Protein AF-A0A6P7TSL0-F1 (afdb_monomer_lite)

Secondary structure (DSSP, 8-state):
--HHHHHHHHIIIIIIHHTHHHHT--SHHHHHHHHHHHHHHHHHHHHHTTTSHHHHHHHHHHHHTTS-S---SSGGGSPPPPP-GGG--HHHHHHHHHHHHHHHHHHHHHHHTT--TTSPEEEEEEEETTS-HHHHHGGGHHHHHHHHTEEEEEEE--TTTTTEEEEEEE-HHHHTTT-TTTHHHHHHHHHH--HHHHHHHHHHSEEEETTTEEEEGGGEEEEEEE-SSS-TTEEEEEETTEEEEEE---HHHHHHHHHS--

InterPro domains:
  IPR009080 Aminoacyl-tRNA synthetase, class Ia, anticodon-binding [SSF47323] (9-184)
  IPR013155 Methionyl/Valyl/Leucyl/Isoleucyl-tRNA synthetase, anticodon-binding [PF08264] (10-123)
  IPR023586 Isoleucine-tRNA ligase, type 2 [PTHR42780] (2-248)

Foldseek 3Di:
DDPLVVVVCCVPVPLCVLCVPLCPDDDDSVVVSVVVNLVSLLLSLLVCCVPPVVVSFVVCVVVVVVDDDDDDPGSVPDDRDDDDVVVDDPLVVVLVVLLVQLLVFLVVQCVVVVNDQVDEFAEKEKAFQVLCNCVSNVVVVVVSCNRSRYPYYHYDNDCVVQQKDKAKAFQCVVCVVPPVPCRVVVNVVRRPDDPVNVVVCVVVQWDQDPPRDIDGPVRMDIDMDHHPDPQPQWDWDDDDRIIMITRHPPVVVVVVVVVPPD

Structure (mmCIF, N/CA/C/O backbone):
data_AF-A0A6P7TSL0-F1
#
_entry.id   AF-A0A6P7TSL0-F1
#
loop_
_atom_site.group_PDB
_atom_site.id
_atom_site.type_symbol
_atom_site.label_atom_id
_atom_site.label_alt_id
_atom_site.label_comp_id
_atom_site.label_asym_id
_atom_site.label_entity_id
_atom_site.label_seq_id
_atom_site.pdbx_PDB_ins_code
_atom_site.Cartn_x
_atom_site.Cartn_y
_atom_site.Cartn_z
_atom_site.occupancy
_atom_site.B_iso_or_equiv
_atom_site.auth_seq_id
_atom_site.auth_comp_id
_atom_site.auth_asym_id
_atom_site.auth_atom_id
_atom_site.pdbx_PDB_model_num
ATOM 1 N N . MET A 1 1 ? -4.200 -13.499 -0.052 1.00 59.34 1 MET A N 1
ATOM 2 C CA . MET A 1 1 ? -4.426 -13.205 1.381 1.00 59.34 1 MET A CA 1
ATOM 3 C C . MET A 1 1 ? -5.922 -13.009 1.619 1.00 59.34 1 MET A C 1
ATOM 5 O O . MET A 1 1 ? -6.544 -12.343 0.797 1.00 59.34 1 MET A O 1
ATOM 9 N N . PRO A 1 2 ? -6.518 -13.591 2.673 1.00 85.81 2 PRO A N 1
ATOM 10 C CA . PRO A 1 2 ? -7.918 -13.354 3.041 1.00 85.81 2 PRO A CA 1
ATOM 11 C C . PRO A 1 2 ? -8.226 -11.861 3.247 1.00 85.81 2 PRO A C 1
ATOM 13 O O . PRO A 1 2 ? -7.409 -11.141 3.821 1.00 85.81 2 PRO A O 1
ATOM 16 N N . LYS A 1 3 ? -9.411 -11.397 2.818 1.00 85.94 3 LYS A N 1
ATOM 17 C CA . LYS A 1 3 ? -9.804 -9.970 2.868 1.00 85.94 3 LYS A CA 1
ATOM 18 C C . LYS A 1 3 ? -9.732 -9.374 4.279 1.00 85.94 3 LYS A C 1
ATOM 20 O O . LYS A 1 3 ? -9.255 -8.258 4.443 1.00 85.94 3 LYS A O 1
ATOM 25 N N . PHE A 1 4 ? -10.145 -10.138 5.290 1.00 85.88 4 PHE A N 1
ATOM 26 C CA . PHE A 1 4 ? -10.081 -9.710 6.689 1.00 85.88 4 PHE A CA 1
ATOM 27 C C . PHE A 1 4 ? -8.643 -9.474 7.162 1.00 85.88 4 PHE A C 1
ATOM 29 O O . PHE A 1 4 ? -8.350 -8.440 7.751 1.00 85.88 4 PHE A O 1
ATOM 36 N N . LEU A 1 5 ? -7.722 -10.393 6.853 1.00 87.31 5 LEU A N 1
ATOM 37 C CA . LEU A 1 5 ? -6.317 -10.215 7.217 1.00 87.31 5 LEU A CA 1
ATOM 38 C C . LEU A 1 5 ? -5.723 -8.994 6.510 1.00 87.31 5 LEU A C 1
ATOM 40 O O . LEU A 1 5 ? -5.017 -8.224 7.149 1.00 87.31 5 LEU A O 1
ATOM 44 N N . LYS A 1 6 ? -6.066 -8.765 5.231 1.00 89.06 6 LYS A N 1
ATOM 45 C CA . LYS A 1 6 ? -5.662 -7.546 4.511 1.00 89.06 6 LYS A CA 1
ATOM 46 C C . LYS A 1 6 ? -6.156 -6.282 5.232 1.00 89.06 6 LYS A C 1
ATOM 48 O O . LYS A 1 6 ? -5.372 -5.357 5.411 1.00 89.06 6 LYS A O 1
ATOM 53 N N . HIS A 1 7 ? -7.414 -6.257 5.684 1.00 91.25 7 HIS A N 1
ATOM 54 C CA . HIS A 1 7 ? -7.977 -5.143 6.465 1.00 91.25 7 HIS A CA 1
ATOM 55 C C . HIS A 1 7 ? -7.197 -4.892 7.759 1.00 91.25 7 HIS A C 1
ATOM 57 O O . HIS A 1 7 ? -6.772 -3.767 8.003 1.00 91.25 7 HIS A O 1
ATOM 63 N N . VAL A 1 8 ? -6.943 -5.941 8.549 1.00 91.38 8 VAL A N 1
ATOM 64 C CA . VAL A 1 8 ? -6.168 -5.825 9.795 1.00 91.38 8 VAL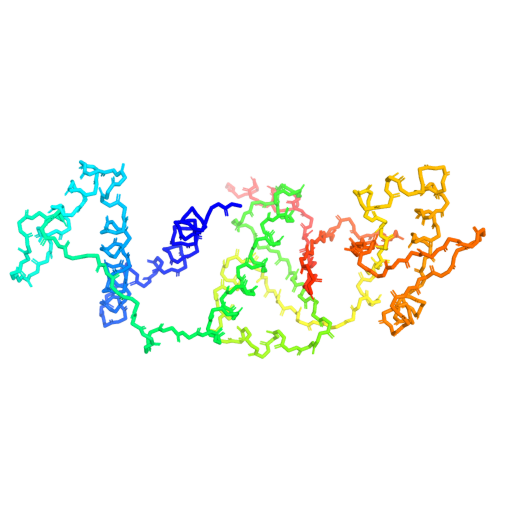 A CA 1
ATOM 65 C C . VAL A 1 8 ? -4.762 -5.293 9.513 1.00 91.38 8 VAL A C 1
ATOM 67 O O . VAL A 1 8 ? -4.327 -4.359 10.177 1.00 91.38 8 VAL A O 1
ATOM 70 N N . THR A 1 9 ? -4.080 -5.817 8.490 1.00 90.44 9 THR A N 1
ATOM 71 C CA . THR A 1 9 ? -2.743 -5.355 8.091 1.00 90.44 9 THR A CA 1
ATOM 72 C C . THR A 1 9 ? -2.734 -3.884 7.679 1.00 90.44 9 THR A C 1
ATOM 74 O O . THR A 1 9 ? -1.840 -3.150 8.094 1.00 90.44 9 THR A O 1
ATOM 77 N N . ILE A 1 10 ? -3.720 -3.423 6.903 1.00 91.94 10 ILE A N 1
ATOM 78 C CA . ILE A 1 10 ? -3.827 -2.007 6.514 1.00 91.94 10 ILE A CA 1
ATOM 79 C C . ILE A 1 10 ? -4.087 -1.136 7.748 1.00 91.94 10 ILE A C 1
ATOM 81 O O . ILE A 1 10 ? -3.420 -0.117 7.937 1.00 91.94 10 ILE A O 1
ATOM 85 N N . LEU A 1 11 ? -5.006 -1.548 8.623 1.00 93.44 11 LEU A N 1
ATOM 86 C CA . LEU A 1 11 ? -5.334 -0.801 9.835 1.00 93.44 11 LEU A CA 1
ATOM 87 C C . LEU A 1 11 ? -4.102 -0.621 10.735 1.00 93.44 11 LEU A C 1
ATOM 89 O O . LEU A 1 11 ? -3.820 0.492 11.179 1.00 93.44 11 LEU A O 1
ATOM 93 N N . THR A 1 12 ? -3.341 -1.688 10.979 1.00 91.00 12 THR A N 1
ATOM 94 C CA . THR A 1 12 ? -2.194 -1.641 11.894 1.00 91.00 12 THR A CA 1
ATOM 95 C C . THR A 1 12 ? -0.964 -1.000 11.265 1.00 91.00 12 THR A C 1
ATOM 97 O O . THR A 1 12 ? -0.341 -0.133 11.877 1.00 91.00 12 THR A O 1
ATOM 100 N N . ASN A 1 13 ? -0.604 -1.409 10.046 1.00 89.56 13 ASN A N 1
ATOM 101 C CA . ASN A 1 13 ? 0.693 -1.070 9.458 1.00 89.56 13 ASN A CA 1
ATOM 102 C C . ASN A 1 13 ? 0.665 0.243 8.675 1.00 89.56 13 ASN A C 1
ATOM 104 O O . ASN A 1 13 ? 1.722 0.839 8.464 1.00 89.56 13 ASN A O 1
ATOM 108 N N . VAL A 1 14 ? -0.521 0.679 8.242 1.00 90.50 14 VAL A N 1
ATOM 109 C CA . VAL A 1 14 ? -0.709 1.911 7.472 1.00 90.50 14 VAL A CA 1
ATOM 110 C C . VAL A 1 14 ? -1.459 2.927 8.323 1.00 90.50 14 VAL A C 1
ATOM 112 O O . VAL A 1 14 ? -0.865 3.918 8.737 1.00 90.50 14 VAL A O 1
ATOM 115 N N . TYR A 1 15 ? -2.726 2.676 8.663 1.00 92.38 15 TYR A N 1
ATOM 116 C CA . TYR A 1 15 ? -3.576 3.704 9.274 1.00 92.38 15 TYR A CA 1
ATOM 117 C C . TYR A 1 15 ? -3.070 4.175 10.645 1.00 92.38 15 TYR A C 1
ATOM 119 O O . TYR A 1 15 ? -2.847 5.371 10.832 1.00 92.38 15 TYR A O 1
ATOM 127 N N . ILE A 1 16 ? -2.847 3.259 11.597 1.00 93.00 16 ILE A N 1
ATOM 128 C CA . ILE A 1 16 ? -2.365 3.614 12.946 1.00 93.00 16 ILE A CA 1
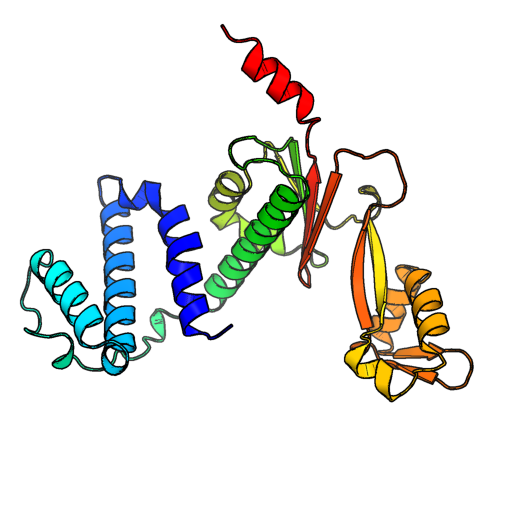ATOM 129 C C . ILE A 1 16 ? -0.972 4.246 12.878 1.00 93.00 16 ILE A C 1
ATOM 131 O O . ILE A 1 16 ? -0.698 5.221 13.581 1.00 93.00 16 ILE A O 1
ATOM 135 N N . ARG A 1 17 ? -0.097 3.712 12.018 1.00 89.69 17 ARG A N 1
ATOM 136 C CA . ARG A 1 17 ? 1.268 4.212 11.838 1.00 89.69 17 ARG A CA 1
ATOM 137 C C . ARG A 1 17 ? 1.271 5.657 11.331 1.00 89.69 17 ARG A C 1
ATOM 139 O O . ARG A 1 17 ? 1.849 6.516 11.995 1.00 89.69 17 ARG A O 1
ATOM 146 N N . LEU A 1 18 ? 0.569 5.930 10.230 1.00 90.00 18 LEU A N 1
ATOM 147 C CA . LEU A 1 18 ? 0.453 7.266 9.632 1.00 90.00 18 LEU A CA 1
ATOM 148 C C . LEU A 1 18 ? -0.311 8.248 10.530 1.00 90.00 18 LEU A C 1
ATOM 150 O O . LEU A 1 18 ? -0.034 9.445 10.539 1.00 90.00 18 LEU A O 1
ATOM 154 N N . SER A 1 19 ? -1.254 7.750 11.329 1.00 91.06 19 SER A N 1
ATOM 155 C CA . SER A 1 19 ? -2.077 8.586 12.206 1.00 91.06 19 SER A CA 1
ATOM 156 C C . SER A 1 19 ? -1.464 8.809 13.589 1.00 91.06 19 SER A C 1
ATOM 158 O O . SER A 1 19 ? -2.064 9.510 14.399 1.00 91.06 19 SER A O 1
ATOM 160 N N . ARG A 1 20 ? -0.274 8.270 13.901 1.00 90.25 20 ARG A N 1
ATOM 161 C CA . ARG A 1 20 ? 0.308 8.322 15.258 1.00 90.25 20 ARG A CA 1
ATOM 162 C C . ARG A 1 20 ? 0.433 9.745 15.808 1.00 90.25 20 ARG A C 1
ATOM 164 O O . ARG A 1 20 ? 0.191 9.950 16.996 1.00 90.25 20 ARG A O 1
ATOM 171 N N . GLY A 1 21 ? 0.797 10.709 14.960 1.00 87.62 21 GLY A N 1
ATOM 172 C CA . GLY A 1 21 ? 0.860 12.125 15.334 1.00 87.62 21 GLY A CA 1
ATOM 173 C C . GLY A 1 21 ? -0.515 12.695 15.692 1.00 87.62 21 GLY A C 1
ATOM 174 O O . GLY A 1 21 ? -0.658 13.338 16.727 1.00 87.62 21 GLY A O 1
ATOM 175 N N . ARG A 1 22 ? -1.539 12.369 14.893 1.00 90.94 22 ARG A N 1
ATOM 176 C CA . ARG A 1 22 ? -2.930 12.799 15.106 1.00 90.94 22 ARG A CA 1
ATOM 177 C C . ARG A 1 22 ? -3.517 12.175 16.370 1.00 90.94 22 ARG A C 1
ATOM 179 O O . ARG A 1 22 ? -4.065 12.886 17.198 1.00 90.94 22 ARG A O 1
ATOM 186 N N . LEU A 1 23 ? -3.298 10.874 16.577 1.00 91.75 23 LEU A N 1
ATOM 187 C CA . LEU A 1 23 ? -3.783 10.121 17.741 1.00 91.75 23 LEU A CA 1
ATOM 188 C C . LEU A 1 23 ? -3.167 10.588 19.071 1.00 91.75 23 LEU A C 1
ATOM 190 O O . LEU A 1 23 ? -3.801 10.471 20.114 1.00 91.75 23 LEU A O 1
ATOM 194 N N . LYS A 1 24 ? -1.926 11.092 19.051 1.00 90.44 24 LYS A N 1
ATOM 195 C CA . LYS A 1 24 ? -1.244 11.654 20.233 1.00 90.44 24 LYS A CA 1
ATOM 196 C C . LYS A 1 24 ? -1.448 13.163 20.3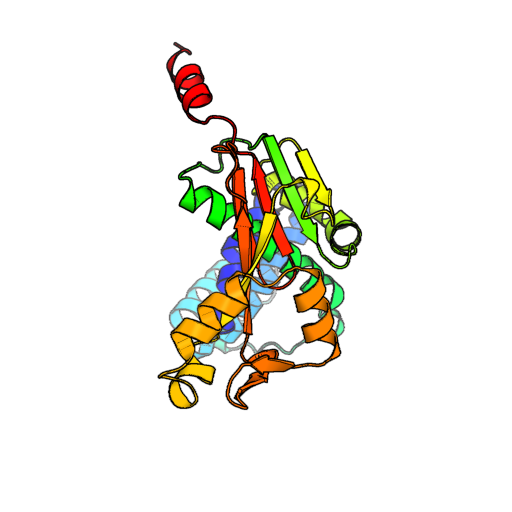95 1.00 90.44 24 LYS A C 1
ATOM 198 O O . LYS A 1 24 ? -0.987 13.735 21.383 1.00 90.44 24 LYS A O 1
ATOM 203 N N . GLY A 1 25 ? -2.069 13.810 19.412 1.00 86.38 25 GLY A N 1
ATOM 204 C CA . GLY A 1 25 ? -2.274 15.249 19.393 1.00 86.38 25 GLY A CA 1
ATOM 205 C C . GLY A 1 25 ? -3.320 15.708 20.407 1.00 86.38 25 GLY A C 1
ATOM 206 O O . GLY A 1 25 ? -4.002 14.909 21.051 1.00 86.38 25 GLY A O 1
ATOM 207 N N . LYS A 1 26 ? -3.477 17.027 20.510 1.00 85.38 26 LYS A N 1
ATOM 208 C CA . LYS A 1 26 ? -4.547 17.678 21.273 1.00 85.38 26 LYS A CA 1
ATOM 209 C C . LYS A 1 26 ? -5.427 18.484 20.321 1.00 85.38 26 LYS A C 1
ATOM 211 O O . LYS A 1 26 ? -4.932 19.008 19.328 1.00 85.38 26 LYS A O 1
ATOM 216 N N . GLY A 1 27 ? -6.709 18.605 20.649 1.00 92.06 27 GLY A N 1
ATOM 217 C CA . GLY A 1 27 ? -7.674 19.383 19.873 1.00 92.06 27 GLY A CA 1
ATOM 218 C C . GLY A 1 27 ? -8.531 18.539 18.932 1.00 92.06 27 GLY A C 1
ATOM 219 O O . GLY A 1 27 ? -8.609 17.316 19.053 1.00 92.06 27 GLY A O 1
ATOM 220 N N . GLU A 1 28 ? -9.198 19.225 18.010 1.00 92.75 28 GLU A N 1
ATOM 221 C CA . GLU A 1 28 ? -10.282 18.652 17.211 1.00 92.75 28 GLU A CA 1
ATOM 222 C C . GLU A 1 28 ? -9.811 17.556 16.247 1.00 92.75 28 GLU A C 1
ATOM 224 O O . GLU A 1 28 ? -10.454 16.516 16.142 1.00 92.75 28 GLU A O 1
ATOM 229 N N . ASP A 1 29 ? -8.648 17.722 15.613 1.00 91.75 29 ASP A N 1
ATOM 230 C CA . ASP A 1 29 ? -8.116 16.715 14.686 1.00 91.75 29 ASP A CA 1
ATOM 231 C C . ASP A 1 29 ? -7.811 15.374 15.379 1.00 91.75 29 ASP A C 1
ATOM 233 O O . ASP A 1 29 ? -8.132 14.303 14.860 1.00 91.75 29 ASP A O 1
ATOM 237 N N . SER A 1 30 ? -7.263 15.433 16.597 1.00 93.94 30 SER A N 1
ATOM 238 C CA . SER A 1 30 ? -7.025 14.251 17.434 1.00 93.94 30 SER A CA 1
ATOM 239 C C . SER A 1 30 ? -8.339 13.568 17.810 1.00 93.94 30 SER A C 1
ATOM 241 O O . SER A 1 30 ? -8.469 12.348 17.693 1.00 93.94 30 SER A O 1
ATOM 243 N N . ARG A 1 31 ? -9.363 14.358 18.162 1.00 91.94 31 ARG A N 1
ATOM 244 C CA . ARG A 1 31 ? -10.709 13.852 18.461 1.00 91.94 31 ARG A CA 1
ATOM 245 C C . ARG A 1 31 ? -11.320 13.132 17.259 1.00 91.94 31 ARG A C 1
ATOM 247 O O . ARG A 1 31 ? -11.855 12.035 17.422 1.00 91.94 31 ARG A O 1
ATOM 254 N N . VAL A 1 32 ? -11.206 13.704 16.060 1.00 93.88 32 VAL A N 1
ATOM 255 C CA . VAL A 1 32 ? -11.683 13.084 14.814 1.00 93.88 32 VAL A CA 1
ATOM 256 C C . VAL A 1 32 ? -10.934 11.779 14.538 1.00 93.88 32 VAL A C 1
ATOM 258 O O . VAL A 1 32 ? -11.573 10.749 14.332 1.00 93.88 32 VAL A O 1
ATOM 261 N N . ALA A 1 33 ? -9.600 11.781 14.599 1.00 93.81 33 ALA A N 1
ATOM 262 C CA . ALA A 1 33 ? -8.791 10.585 14.358 1.00 93.81 33 ALA A CA 1
ATOM 263 C C . ALA A 1 33 ? -9.111 9.447 15.345 1.00 93.81 33 ALA A C 1
ATOM 265 O O . ALA A 1 33 ? -9.278 8.297 14.933 1.00 93.81 33 ALA A O 1
ATOM 266 N N . LEU A 1 34 ? -9.257 9.762 16.636 1.00 92.50 34 LEU A N 1
ATOM 267 C CA . LEU A 1 34 ? -9.639 8.793 17.667 1.00 92.50 34 LEU A CA 1
ATOM 268 C C . LEU A 1 34 ? -11.060 8.260 17.457 1.00 92.50 34 LEU A C 1
ATOM 270 O O . LEU A 1 34 ? -11.282 7.059 17.592 1.00 92.50 34 LEU A O 1
ATOM 274 N N . THR A 1 35 ? -12.007 9.122 17.074 1.00 92.31 35 THR A N 1
ATOM 275 C CA . THR A 1 35 ? -13.396 8.720 16.795 1.00 92.31 35 THR A CA 1
ATOM 276 C C . THR A 1 35 ? -13.465 7.759 15.608 1.00 92.31 35 THR A C 1
ATOM 278 O O . THR A 1 35 ? -14.139 6.728 15.679 1.00 92.31 35 THR A O 1
ATOM 281 N N . VAL A 1 36 ? -12.735 8.053 14.527 1.00 94.12 36 VAL A N 1
ATOM 282 C CA . VAL A 1 36 ? -12.655 7.171 13.353 1.00 94.12 36 VAL A CA 1
ATOM 283 C C . VAL A 1 36 ? -12.010 5.838 13.730 1.00 94.12 36 VAL A C 1
ATOM 285 O O . VAL A 1 36 ? -12.578 4.788 13.429 1.00 94.12 36 VAL A O 1
ATOM 288 N N . LEU A 1 37 ? -10.877 5.856 14.443 1.00 94.31 37 LEU A N 1
ATOM 289 C CA . LEU A 1 37 ? -10.200 4.633 14.882 1.00 94.31 37 LEU A CA 1
ATOM 290 C C . LEU A 1 37 ? -11.113 3.764 15.757 1.00 94.31 37 LEU A C 1
ATOM 292 O O . LEU A 1 37 ? -11.238 2.567 15.504 1.00 94.31 37 LEU A O 1
ATOM 296 N N . LEU A 1 38 ? -11.787 4.363 16.742 1.00 92.44 38 LEU A N 1
ATOM 297 C CA . LEU A 1 38 ? -12.729 3.663 17.614 1.00 92.44 38 LEU A CA 1
ATOM 298 C C . LEU A 1 38 ? -13.873 3.038 16.808 1.00 92.44 38 LEU A C 1
ATOM 300 O O . LEU A 1 38 ? -14.194 1.868 17.007 1.00 92.44 38 LEU A O 1
ATOM 304 N N . THR A 1 39 ? -14.438 3.778 15.851 1.00 92.25 39 THR A N 1
ATOM 305 C CA . THR A 1 39 ? -15.520 3.293 14.979 1.00 92.25 39 THR A CA 1
ATOM 306 C C . THR A 1 39 ? -15.077 2.085 14.149 1.00 92.25 39 THR A C 1
ATOM 308 O O . THR A 1 39 ? -15.796 1.084 14.070 1.00 92.25 39 THR A O 1
ATOM 311 N N . VAL A 1 40 ? -13.877 2.138 13.561 1.00 94.56 40 VAL A N 1
ATOM 312 C CA . VAL A 1 40 ? -13.320 1.037 12.758 1.00 94.56 40 VAL A CA 1
ATOM 313 C C . VAL A 1 40 ? -13.022 -0.182 13.629 1.00 94.56 40 VAL A C 1
ATOM 315 O O . VAL A 1 40 ? -13.386 -1.299 13.251 1.00 94.56 40 VAL A O 1
ATOM 318 N N . VAL A 1 41 ? -12.408 0.007 14.801 1.00 93.88 41 VAL A N 1
ATOM 319 C CA . VAL A 1 41 ? -12.115 -1.085 15.743 1.00 93.88 41 VAL A CA 1
ATOM 320 C C . VAL A 1 41 ? -13.411 -1.740 16.211 1.00 93.88 41 VAL A C 1
ATOM 322 O O . VAL A 1 41 ? -13.537 -2.955 16.086 1.00 93.88 41 VAL A O 1
ATOM 325 N N . MET A 1 42 ? -14.400 -0.950 16.641 1.00 92.44 42 MET A N 1
ATOM 326 C CA . MET A 1 42 ? -15.712 -1.427 17.091 1.00 92.44 42 MET A CA 1
ATOM 327 C C . MET A 1 42 ? -16.436 -2.230 16.000 1.00 92.44 42 MET A C 1
ATOM 329 O O . MET A 1 42 ? -16.974 -3.309 16.246 1.00 92.44 42 MET A O 1
ATOM 333 N N . THR A 1 43 ? -16.407 -1.739 14.761 1.00 93.62 43 THR A N 1
ATOM 334 C CA . THR A 1 43 ? -16.986 -2.443 13.607 1.00 93.62 43 THR A CA 1
ATOM 335 C C . THR A 1 43 ? -16.252 -3.758 13.333 1.00 93.62 43 THR A C 1
ATOM 337 O O . THR A 1 43 ? -16.885 -4.785 13.085 1.00 93.62 43 THR A O 1
ATOM 340 N N . THR A 1 44 ? -14.920 -3.751 13.431 1.00 94.12 44 THR A N 1
ATOM 341 C CA . THR A 1 44 ? -14.076 -4.929 13.192 1.00 94.12 44 THR A CA 1
ATOM 342 C C . THR A 1 44 ? -14.328 -6.018 14.235 1.00 94.12 44 THR A C 1
ATOM 344 O O . THR A 1 44 ? -14.527 -7.172 13.862 1.00 94.12 44 THR A O 1
ATOM 347 N N . ILE A 1 45 ? -14.386 -5.673 15.528 1.00 94.44 45 ILE A N 1
ATOM 348 C CA . ILE A 1 45 ? -14.648 -6.660 16.587 1.00 94.44 45 ILE A CA 1
ATOM 349 C C . ILE A 1 45 ? -16.069 -7.228 16.509 1.00 94.44 45 ILE A C 1
ATOM 351 O O . ILE A 1 45 ? -16.243 -8.417 16.747 1.00 94.44 45 ILE A O 1
ATOM 355 N N . ARG A 1 46 ? -17.071 -6.440 16.088 1.00 93.88 46 ARG A N 1
ATOM 356 C CA . ARG A 1 46 ? -18.447 -6.936 15.879 1.00 93.88 46 ARG A CA 1
ATOM 357 C C . ARG A 1 46 ? -18.523 -7.951 14.744 1.00 93.88 46 ARG A C 1
ATOM 359 O O . ARG A 1 46 ? -19.202 -8.963 14.871 1.00 93.88 46 ARG A O 1
ATOM 366 N N . LEU A 1 47 ? -17.796 -7.712 13.651 1.00 93.44 47 LEU A N 1
ATOM 367 C CA . LEU A 1 47 ? -17.673 -8.680 12.555 1.00 93.44 47 LEU A CA 1
ATOM 368 C C . LEU A 1 47 ? -16.907 -9.941 12.974 1.00 93.44 47 LEU A C 1
ATOM 370 O O . LEU A 1 47 ? -17.165 -11.020 12.444 1.00 93.44 47 LEU A O 1
ATOM 374 N N . PHE A 1 48 ? -15.966 -9.808 13.911 1.00 92.75 48 PHE A N 1
ATOM 375 C CA . PHE A 1 48 ? -15.127 -10.908 14.375 1.00 92.75 48 PHE A CA 1
ATOM 376 C C . PHE A 1 48 ? -15.747 -11.716 15.529 1.00 92.75 48 PHE A C 1
ATOM 378 O O . PHE A 1 48 ? -15.302 -12.832 15.800 1.00 92.75 48 PHE A O 1
ATOM 385 N N . ALA A 1 49 ? -16.800 -11.198 16.170 1.00 94.44 49 ALA A N 1
ATOM 386 C CA . ALA A 1 49 ? -17.443 -11.809 17.332 1.00 94.44 49 ALA A CA 1
ATOM 387 C C . ALA A 1 49 ? -17.889 -13.272 17.135 1.00 94.44 49 ALA A C 1
ATOM 389 O O . ALA A 1 49 ? -17.648 -14.072 18.040 1.00 94.44 49 ALA A O 1
ATOM 390 N N . PRO A 1 50 ? -18.435 -13.683 15.970 1.00 92.69 50 PRO A N 1
ATOM 391 C CA . PRO A 1 50 ? -18.789 -15.085 15.732 1.00 92.69 50 PRO A CA 1
ATOM 392 C C . PRO A 1 50 ? -17.584 -16.039 15.693 1.00 92.69 50 PRO A C 1
ATOM 394 O O . PRO A 1 50 ? -17.751 -17.241 15.876 1.00 92.69 50 PRO A O 1
ATOM 397 N N . PHE A 1 51 ? -16.379 -15.523 15.429 1.00 92.62 51 PHE A N 1
ATOM 398 C CA . PHE A 1 51 ? -15.161 -16.322 15.268 1.00 92.62 51 PHE A CA 1
ATOM 399 C C . PHE A 1 51 ? -14.313 -16.378 16.541 1.00 92.62 51 PHE A C 1
ATOM 401 O O . PHE A 1 51 ? -13.688 -17.399 16.813 1.00 92.62 51 PHE A O 1
ATOM 408 N N . ALA A 1 52 ? -14.274 -15.291 17.318 1.00 94.44 52 ALA A N 1
ATOM 409 C CA . ALA A 1 52 ? -13.464 -15.193 18.532 1.00 94.44 52 ALA A CA 1
ATOM 410 C C . ALA A 1 52 ? -14.239 -14.522 19.684 1.00 94.44 52 ALA A C 1
ATOM 412 O O . ALA A 1 52 ? -13.837 -13.456 20.158 1.00 94.44 52 ALA A O 1
ATOM 413 N N . PRO A 1 53 ? -15.334 -15.140 20.165 1.00 95.19 53 PRO A N 1
ATOM 414 C CA . PRO A 1 53 ? -16.338 -14.480 20.997 1.00 95.19 53 PRO A CA 1
ATOM 415 C C . PRO A 1 53 ? -15.788 -13.923 22.309 1.00 95.19 53 PRO A C 1
ATOM 417 O O . PRO A 1 53 ? -16.128 -12.804 22.682 1.00 95.19 53 PRO A O 1
ATOM 420 N N . PHE A 1 54 ? -14.911 -14.665 22.989 1.00 96.56 54 PHE A N 1
ATOM 421 C CA . PHE A 1 54 ? -14.303 -14.223 24.247 1.00 96.56 54 PHE A CA 1
ATOM 422 C C . PHE A 1 54 ? -13.298 -13.084 24.044 1.00 96.56 54 PHE A C 1
ATOM 424 O O . PHE A 1 54 ? -13.231 -12.162 24.851 1.00 96.56 54 PHE A O 1
ATOM 431 N N . PHE A 1 55 ? -12.532 -13.124 22.951 1.00 95.62 55 PHE A N 1
ATOM 432 C CA . PHE A 1 55 ? -11.531 -12.103 22.650 1.00 95.62 55 PHE A CA 1
ATOM 433 C C . PHE A 1 55 ? -12.187 -10.777 22.260 1.00 95.62 55 PHE A C 1
ATOM 435 O O . PHE A 1 55 ? -11.807 -9.719 22.757 1.00 95.62 55 PHE A O 1
ATOM 442 N N . THR A 1 56 ? -13.204 -10.829 21.400 1.00 95.94 56 THR A N 1
ATOM 443 C CA . THR A 1 56 ? -13.951 -9.634 20.998 1.00 95.94 56 THR A CA 1
ATOM 444 C C . THR A 1 56 ? -14.773 -9.060 22.140 1.00 95.94 56 THR A C 1
ATOM 446 O O . THR A 1 56 ? -14.873 -7.842 22.234 1.00 95.94 56 THR A O 1
ATOM 449 N N . GLU A 1 57 ? -15.321 -9.908 23.016 1.00 96.19 57 GLU A N 1
ATOM 450 C CA . GLU A 1 57 ? -16.022 -9.473 24.226 1.00 96.19 57 GLU A CA 1
ATOM 451 C C . GLU A 1 57 ? -15.070 -8.740 25.176 1.00 96.19 57 GLU A C 1
ATOM 453 O O . GLU A 1 57 ? -15.373 -7.632 25.603 1.00 96.19 57 GLU A O 1
ATOM 458 N N . PHE A 1 58 ? -13.883 -9.297 25.435 1.00 96.25 58 PHE A N 1
ATOM 459 C CA . PHE A 1 58 ? -12.869 -8.636 26.258 1.00 96.25 58 PHE A CA 1
ATOM 460 C C . PHE A 1 58 ? -12.519 -7.238 25.726 1.00 96.25 58 PHE A C 1
ATOM 462 O O . PHE A 1 58 ? -12.576 -6.261 26.470 1.00 96.25 58 PHE A O 1
ATOM 469 N N . ILE A 1 59 ? -12.220 -7.120 24.426 1.00 94.62 59 ILE A N 1
ATOM 470 C CA . ILE A 1 59 ? -11.911 -5.820 23.809 1.00 94.62 59 ILE A CA 1
ATOM 471 C C . ILE A 1 59 ? -13.107 -4.871 23.907 1.00 94.62 59 ILE A C 1
ATOM 473 O O . ILE A 1 59 ? -12.934 -3.697 24.229 1.00 94.62 59 ILE A O 1
ATOM 477 N N . PHE A 1 60 ? -14.314 -5.363 23.622 1.00 94.75 60 PHE A N 1
ATOM 478 C CA . PHE A 1 60 ? -15.532 -4.564 23.680 1.00 94.75 60 PHE A CA 1
ATOM 479 C C . PHE A 1 60 ? -15.748 -3.973 25.072 1.00 94.75 60 PHE A C 1
ATOM 481 O O . PHE A 1 60 ? -15.965 -2.770 25.174 1.00 94.75 60 PHE A O 1
ATOM 488 N N . GLN A 1 61 ? -15.611 -4.775 26.132 1.00 93.25 61 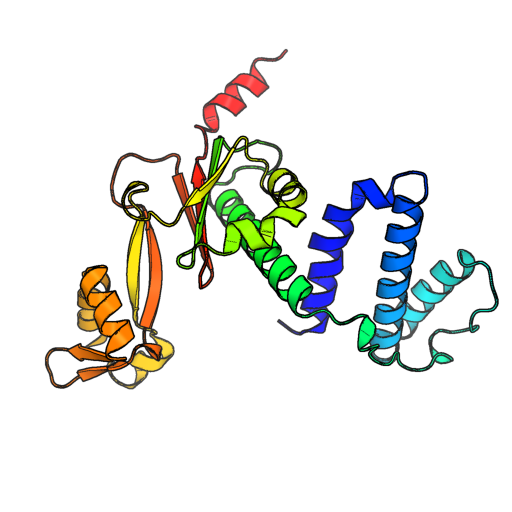GLN A N 1
ATOM 489 C CA . GLN A 1 61 ? -15.756 -4.304 27.510 1.00 93.25 61 GLN A CA 1
ATOM 490 C C . GLN A 1 61 ? -14.715 -3.248 27.885 1.00 93.25 61 GLN A C 1
ATOM 492 O O . GLN A 1 61 ? -15.060 -2.243 28.506 1.00 93.25 61 GLN A O 1
ATOM 497 N N . GLU A 1 62 ? -13.453 -3.429 27.490 1.00 93.50 62 GLU A N 1
ATOM 498 C CA . GLU A 1 62 ? -12.408 -2.431 27.753 1.00 93.50 62 GLU A CA 1
ATOM 499 C C . GLU A 1 62 ? -12.679 -1.104 27.038 1.00 93.50 62 GLU A C 1
ATOM 501 O O . GLU A 1 62 ? -12.508 -0.036 27.627 1.00 93.50 62 GLU A O 1
ATOM 506 N N . LEU A 1 63 ? -13.158 -1.155 25.793 1.00 90.94 63 LEU A N 1
ATOM 507 C CA . LEU A 1 63 ? -13.556 0.047 25.062 1.00 90.94 63 LEU A CA 1
ATOM 508 C C . LEU A 1 63 ? -14.809 0.686 25.666 1.00 90.94 63 LEU A C 1
ATOM 510 O O . LEU A 1 63 ? -14.887 1.909 25.746 1.00 90.94 63 LEU A O 1
ATOM 514 N N . ASN A 1 64 ? -15.765 -0.125 26.121 1.00 87.75 64 ASN A N 1
ATOM 515 C CA . ASN A 1 64 ? -17.025 0.344 26.681 1.00 87.75 64 ASN A CA 1
ATOM 516 C C . ASN A 1 64 ? -16.816 1.206 27.935 1.00 87.75 64 ASN A C 1
ATOM 518 O O . ASN A 1 64 ? -17.420 2.264 28.067 1.00 87.75 64 ASN A O 1
ATOM 522 N N . LYS A 1 65 ? -15.863 0.830 28.797 1.00 87.12 65 LYS A N 1
ATOM 523 C CA . LYS A 1 65 ? -15.462 1.621 29.978 1.00 87.12 65 LYS A CA 1
ATOM 524 C C . LYS A 1 65 ? -14.987 3.038 29.640 1.00 87.12 65 LYS A C 1
ATOM 526 O O . LYS A 1 65 ? -15.033 3.915 30.497 1.00 87.12 65 LYS A O 1
ATOM 531 N N . MET A 1 66 ? -14.476 3.249 28.427 1.00 83.94 66 MET A N 1
ATOM 532 C CA . MET A 1 66 ? -13.951 4.538 27.968 1.00 83.94 66 MET A CA 1
ATOM 533 C C . MET A 1 66 ? -14.999 5.377 27.228 1.00 83.94 66 MET A C 1
ATOM 535 O O . MET A 1 66 ? -14.757 6.556 26.963 1.00 83.94 66 MET A O 1
ATOM 539 N N . MET A 1 67 ? -16.140 4.790 26.862 1.00 80.75 67 MET A N 1
ATOM 540 C CA . MET A 1 67 ? -17.209 5.488 26.157 1.00 80.75 67 MET A CA 1
ATOM 541 C C . MET A 1 67 ? -18.174 6.136 27.153 1.00 80.75 67 MET A C 1
ATOM 543 O O . MET A 1 67 ? -18.554 5.552 28.161 1.00 80.75 67 MET A O 1
ATOM 547 N N . MET A 1 68 ? -18.586 7.366 26.856 1.00 71.06 68 MET A N 1
ATOM 548 C CA . MET A 1 68 ? -19.597 8.084 27.632 1.00 71.06 68 MET A CA 1
ATOM 549 C C . MET A 1 68 ? -20.963 7.843 26.979 1.00 71.06 68 MET A C 1
ATOM 551 O O . MET A 1 68 ? -21.239 8.420 25.928 1.00 71.06 68 MET A O 1
ATOM 555 N N . GLY A 1 69 ? -21.807 6.987 27.565 1.00 71.56 69 GLY A N 1
ATOM 556 C CA . GLY A 1 69 ? -23.182 6.767 27.098 1.00 71.56 69 GLY A CA 1
ATOM 557 C C . GLY A 1 69 ? -23.731 5.368 27.371 1.00 71.56 69 GLY A C 1
ATOM 558 O O . GLY A 1 69 ? -23.030 4.497 27.880 1.00 71.56 69 GLY A O 1
ATOM 559 N N . GLU A 1 70 ? -24.995 5.153 27.008 1.00 71.12 70 GLU A N 1
ATOM 560 C CA . GLU A 1 70 ? -25.615 3.828 27.040 1.00 71.12 70 GLU A CA 1
ATOM 561 C C . GLU A 1 70 ? -25.048 2.964 25.915 1.00 71.12 70 GLU A C 1
ATOM 563 O O . GLU A 1 70 ? -25.238 3.238 24.728 1.00 71.12 70 GLU A O 1
ATOM 568 N N . CYS A 1 71 ? -24.343 1.907 26.299 1.00 79.19 71 CYS A N 1
ATOM 569 C CA . CYS A 1 71 ? -23.816 0.910 25.385 1.00 79.19 71 CYS A CA 1
ATOM 570 C C . CYS A 1 71 ? -24.332 -0.476 25.786 1.00 79.19 71 CYS A C 1
ATOM 572 O O . CYS A 1 71 ? -24.535 -0.726 26.976 1.00 79.19 71 CYS A O 1
ATOM 574 N N . PRO A 1 72 ? -24.533 -1.388 24.820 1.00 84.81 72 PRO A N 1
ATOM 575 C CA . PRO A 1 72 ? -24.943 -2.758 25.109 1.00 84.81 72 PRO A CA 1
ATOM 576 C C . PRO A 1 72 ? -23.996 -3.436 26.103 1.00 84.81 72 PRO A C 1
ATOM 578 O O . PRO A 1 72 ? -22.786 -3.243 26.030 1.00 84.81 72 PRO A O 1
ATOM 581 N N . GLU A 1 73 ? -24.540 -4.262 26.998 1.00 87.69 73 GLU A N 1
ATOM 582 C CA . GLU A 1 73 ? -23.751 -4.966 28.021 1.00 87.69 73 GLU A CA 1
ATOM 583 C C . GLU A 1 73 ? -22.781 -5.999 27.451 1.00 87.69 73 GLU A C 1
ATOM 585 O O . GLU A 1 73 ? -21.857 -6.385 28.148 1.00 87.69 73 GLU A O 1
ATOM 590 N N . SER A 1 74 ? -22.984 -6.467 26.219 1.00 92.62 74 SER A N 1
ATOM 591 C CA . SER A 1 74 ? -22.111 -7.432 25.550 1.00 92.62 74 SER A CA 1
ATOM 592 C C . SER A 1 74 ? -22.083 -7.159 24.053 1.00 92.62 74 SER A C 1
ATOM 594 O O . SER A 1 74 ? -23.091 -6.753 23.461 1.00 92.62 74 SER A O 1
ATOM 596 N N . ILE A 1 75 ? -20.948 -7.458 23.414 1.00 94.44 75 ILE A N 1
ATOM 597 C CA . ILE A 1 75 ? -20.825 -7.366 21.957 1.00 94.44 75 ILE A CA 1
ATOM 598 C C . ILE A 1 75 ? -21.810 -8.307 21.249 1.00 94.44 75 ILE A C 1
ATOM 600 O O . ILE A 1 75 ? -22.288 -8.003 20.154 1.00 94.44 75 ILE A O 1
ATOM 604 N N . HIS A 1 76 ? -22.166 -9.420 21.895 1.00 93.88 76 HIS A N 1
ATOM 605 C CA . HIS A 1 76 ? -23.073 -10.443 21.370 1.00 93.88 76 HIS A CA 1
ATOM 606 C C . HIS A 1 76 ? -24.541 -10.008 21.390 1.00 93.88 76 HIS A C 1
ATOM 608 O O . HIS A 1 76 ? -25.372 -10.617 20.722 1.00 93.88 76 HIS A O 1
ATOM 614 N N . HIS A 1 77 ? -24.861 -8.920 22.097 1.00 92.69 77 HIS A N 1
ATOM 615 C CA . HIS A 1 77 ? -26.173 -8.268 22.054 1.00 92.69 77 HIS A CA 1
ATOM 616 C C . HIS A 1 77 ? -26.251 -7.182 20.968 1.00 92.69 77 HIS A C 1
ATOM 618 O O . HIS A 1 77 ? -27.258 -6.484 20.848 1.00 92.69 77 HIS A O 1
ATOM 624 N N . THR A 1 78 ? -25.195 -7.013 20.165 1.00 90.31 78 THR A N 1
ATOM 625 C CA . THR A 1 78 ? -25.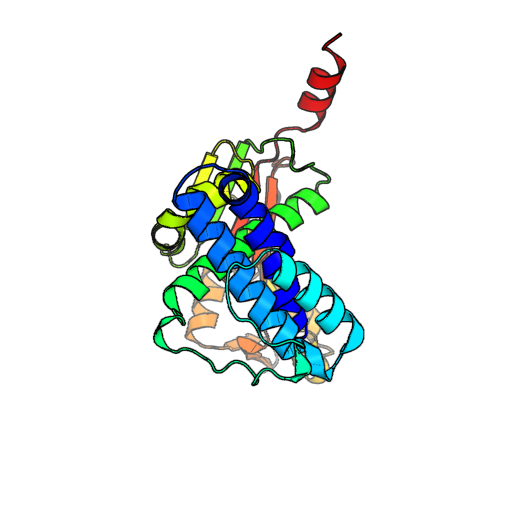164 -6.035 19.075 1.00 90.31 78 THR A CA 1
ATOM 626 C C . THR A 1 78 ? -25.505 -6.679 17.736 1.00 90.31 78 THR A C 1
ATOM 628 O O . THR A 1 78 ? -25.137 -7.814 17.448 1.00 90.31 78 THR A O 1
ATOM 631 N N . LEU A 1 79 ? -26.194 -5.931 16.872 1.00 91.06 79 LEU A N 1
ATOM 632 C CA . LEU A 1 79 ? -26.437 -6.371 15.499 1.00 91.06 79 LEU A CA 1
ATOM 633 C C . LEU A 1 79 ? -25.128 -6.420 14.705 1.00 91.06 79 LEU A C 1
ATOM 635 O O . LEU A 1 79 ? -24.194 -5.666 14.983 1.00 91.06 79 LEU A O 1
ATOM 639 N N . LEU A 1 80 ? -25.072 -7.229 13.649 1.00 90.88 80 LEU A N 1
ATOM 640 C CA . LEU A 1 80 ? -23.974 -7.120 12.690 1.00 90.88 80 LEU A CA 1
ATOM 641 C C . LEU A 1 80 ? -24.002 -5.739 12.010 1.00 90.88 80 LEU A C 1
ATOM 643 O O . LEU A 1 80 ? -25.082 -5.246 11.660 1.00 90.88 80 LEU A O 1
ATOM 647 N N . PRO A 1 81 ? -22.838 -5.088 11.833 1.00 91.44 81 PRO A N 1
ATOM 648 C CA . PRO A 1 81 ? -22.776 -3.789 11.184 1.00 91.44 81 PRO A CA 1
ATOM 649 C C . PRO A 1 81 ? -23.203 -3.910 9.718 1.00 91.44 81 PRO A C 1
ATOM 651 O O . PRO A 1 81 ? -22.856 -4.868 9.026 1.00 91.44 81 PRO A O 1
ATOM 654 N N . ARG A 1 82 ? -23.962 -2.920 9.245 1.00 91.88 82 ARG A N 1
ATOM 655 C CA . ARG A 1 82 ? -24.379 -2.814 7.843 1.00 91.88 82 ARG A CA 1
ATOM 656 C C . ARG A 1 82 ? -23.486 -1.811 7.111 1.00 91.88 82 ARG A C 1
ATOM 658 O O . ARG A 1 82 ? -23.091 -0.819 7.724 1.00 91.88 82 ARG A O 1
ATOM 665 N N . PRO A 1 83 ? -23.175 -2.041 5.824 1.00 91.69 83 PRO A N 1
ATOM 666 C CA . PRO A 1 83 ? -22.404 -1.087 5.039 1.00 91.69 83 PRO A CA 1
ATOM 667 C C . PRO A 1 83 ? -23.170 0.233 4.908 1.00 91.69 83 PRO A C 1
ATOM 669 O O . PRO A 1 83 ? -24.367 0.242 4.617 1.00 91.69 83 PRO A O 1
ATOM 672 N N . ILE A 1 84 ? -22.468 1.345 5.116 1.00 93.06 84 ILE A N 1
ATOM 673 C CA . ILE A 1 84 ? -23.012 2.696 4.971 1.00 93.06 84 ILE A CA 1
ATOM 674 C C . ILE A 1 84 ? -22.475 3.258 3.656 1.00 93.06 84 ILE A C 1
ATOM 676 O O . ILE A 1 84 ? -21.321 3.670 3.589 1.00 93.06 84 ILE A O 1
ATOM 680 N N . GLY A 1 85 ? -23.306 3.264 2.610 1.00 91.69 85 GLY A N 1
ATOM 681 C CA . GLY A 1 85 ? -22.884 3.651 1.257 1.00 91.69 85 GLY A CA 1
ATOM 682 C C . GLY A 1 85 ? -22.270 5.051 1.168 1.00 91.69 85 GLY A C 1
ATOM 683 O O . GLY A 1 85 ? -21.340 5.253 0.402 1.00 91.69 85 GLY A O 1
ATOM 684 N N . SER A 1 86 ? -22.716 5.994 2.004 1.00 94.06 86 SER A N 1
ATOM 685 C CA . SER A 1 86 ? -22.179 7.362 2.037 1.00 94.06 86 SER A CA 1
ATOM 686 C C . SER A 1 86 ? -20.751 7.473 2.581 1.00 94.06 86 SER A C 1
ATOM 688 O O . SER A 1 86 ? -20.142 8.526 2.442 1.00 94.06 86 SER A O 1
ATOM 690 N N . LEU A 1 87 ? -20.233 6.429 3.236 1.00 91.31 87 LEU A N 1
ATOM 691 C CA . LEU A 1 87 ? -18.852 6.373 3.727 1.00 91.31 87 LEU A CA 1
ATOM 692 C C . LEU A 1 87 ? -17.918 5.619 2.769 1.00 91.31 87 LEU A C 1
ATOM 694 O O . LEU A 1 87 ? -16.724 5.528 3.039 1.00 91.31 87 LEU A O 1
ATOM 698 N N . ILE A 1 88 ? -18.454 5.050 1.684 1.00 93.31 88 ILE A N 1
ATOM 699 C CA . ILE A 1 88 ? -17.683 4.307 0.688 1.00 93.31 88 ILE A CA 1
ATOM 700 C C . ILE A 1 88 ? -17.309 5.275 -0.430 1.00 93.31 88 ILE A C 1
ATOM 702 O O . ILE A 1 88 ? -18.164 5.693 -1.208 1.00 93.31 88 ILE A O 1
ATOM 706 N N . ASP A 1 89 ? -16.023 5.602 -0.514 1.00 94.75 89 ASP A N 1
ATOM 707 C CA . ASP A 1 89 ? -15.472 6.422 -1.588 1.00 94.75 89 ASP A CA 1
ATOM 708 C C . ASP A 1 89 ? -14.387 5.654 -2.345 1.00 94.75 89 ASP A C 1
ATOM 710 O O . ASP A 1 89 ? -13.230 5.575 -1.923 1.00 94.75 89 ASP A O 1
ATOM 714 N N . ALA A 1 90 ? -14.774 5.120 -3.504 1.00 92.88 90 ALA A N 1
ATOM 715 C CA . ALA A 1 90 ? -13.872 4.393 -4.387 1.00 92.88 90 ALA A CA 1
ATOM 716 C C . ALA A 1 90 ? -12.697 5.264 -4.865 1.00 92.88 90 ALA A C 1
ATOM 718 O O . ALA A 1 90 ? -11.609 4.743 -5.084 1.00 92.88 90 ALA A O 1
ATOM 719 N N . GLY A 1 91 ? -12.876 6.584 -5.002 1.00 91.69 91 GLY A N 1
ATOM 720 C CA . GLY A 1 91 ? -11.792 7.484 -5.397 1.00 91.69 91 GLY A CA 1
ATOM 721 C C . GLY A 1 91 ? -10.676 7.489 -4.356 1.00 91.69 91 GLY A C 1
ATOM 722 O O . GLY A 1 91 ? -9.518 7.211 -4.681 1.00 91.69 91 GLY A O 1
ATOM 723 N N . THR A 1 92 ? -11.036 7.719 -3.092 1.00 91.44 92 THR A N 1
ATOM 724 C CA . THR A 1 92 ? -10.089 7.661 -1.972 1.00 91.44 92 THR A CA 1
ATOM 725 C C . THR A 1 92 ? -9.452 6.280 -1.831 1.00 91.44 92 THR A C 1
ATOM 727 O O . THR A 1 92 ? -8.246 6.196 -1.605 1.00 91.44 92 THR A O 1
ATOM 730 N N . GLU A 1 93 ? -10.208 5.193 -2.009 1.00 91.94 93 GLU A N 1
ATOM 731 C CA . GLU A 1 93 ? -9.660 3.831 -1.932 1.00 91.94 93 GLU A CA 1
ATOM 732 C C . GLU A 1 93 ? -8.536 3.594 -2.947 1.00 91.94 93 GLU A C 1
ATOM 734 O O . GLU A 1 93 ? -7.492 3.048 -2.583 1.00 91.94 93 GLU A O 1
ATOM 739 N N . VAL A 1 94 ? -8.707 4.038 -4.198 1.00 91.19 94 VAL A N 1
ATOM 740 C CA . VAL A 1 94 ? -7.671 3.881 -5.230 1.00 91.19 94 VAL A CA 1
ATOM 741 C C . VAL A 1 94 ? -6.451 4.746 -4.894 1.00 91.19 94 VAL A C 1
ATOM 743 O O . VAL A 1 94 ? -5.324 4.268 -4.974 1.00 91.19 94 VAL A O 1
ATOM 746 N N . VAL A 1 95 ? -6.645 5.993 -4.453 1.00 92.62 95 VAL A N 1
ATOM 747 C CA . VAL A 1 95 ? -5.531 6.888 -4.074 1.00 92.62 95 VAL A CA 1
ATOM 748 C C . VAL A 1 95 ? -4.741 6.336 -2.876 1.00 92.62 95 VAL A C 1
ATOM 750 O O . VAL A 1 95 ? -3.510 6.346 -2.883 1.00 92.62 95 VAL A O 1
ATOM 753 N N . VAL A 1 96 ? -5.421 5.802 -1.859 1.00 92.50 96 VAL A N 1
ATOM 754 C CA . VAL A 1 96 ? -4.765 5.167 -0.704 1.00 92.50 96 VAL A CA 1
ATOM 755 C C . VAL A 1 96 ? -4.072 3.866 -1.110 1.00 92.50 96 VAL A C 1
ATOM 757 O O . VAL A 1 96 ? -2.979 3.588 -0.619 1.00 92.50 96 VAL A O 1
ATOM 760 N N . SER A 1 97 ? -4.667 3.079 -2.010 1.00 91.81 97 SER A N 1
ATOM 761 C CA . SER A 1 97 ? -4.038 1.863 -2.531 1.00 91.81 97 SER A CA 1
ATOM 762 C C . SER A 1 97 ? -2.724 2.178 -3.245 1.00 91.81 97 SER A C 1
ATOM 764 O O . SER A 1 97 ? -1.723 1.526 -2.967 1.00 91.81 97 SER A O 1
ATOM 766 N N . ASP A 1 98 ? -2.703 3.207 -4.092 1.00 92.00 98 ASP A N 1
ATOM 767 C CA . ASP A 1 98 ? -1.498 3.660 -4.797 1.00 92.00 98 ASP A CA 1
ATOM 768 C C . ASP A 1 98 ? -0.390 4.089 -3.835 1.00 92.00 98 ASP A C 1
ATOM 770 O O . ASP A 1 98 ? 0.773 3.714 -3.994 1.00 92.00 98 ASP A O 1
ATOM 774 N N . MET A 1 99 ? -0.761 4.849 -2.800 1.00 93.50 99 MET A N 1
ATOM 775 C CA . MET A 1 99 ? 0.164 5.244 -1.745 1.00 93.50 99 MET A CA 1
ATOM 776 C C . MET A 1 99 ? 0.770 4.006 -1.075 1.00 93.50 99 MET A C 1
ATOM 778 O O . MET A 1 99 ? 1.988 3.921 -0.944 1.00 93.50 99 MET A O 1
ATOM 782 N N . ILE A 1 100 ? -0.057 3.031 -0.675 1.00 92.50 100 ILE A N 1
ATOM 783 C CA . ILE A 1 100 ? 0.410 1.790 -0.037 1.00 92.50 100 ILE A CA 1
ATOM 784 C C . ILE A 1 100 ? 1.368 1.030 -0.958 1.00 92.50 100 ILE A C 1
ATOM 786 O O . ILE A 1 100 ? 2.421 0.602 -0.489 1.00 92.50 100 ILE A O 1
ATOM 790 N N . THR A 1 101 ? 1.056 0.925 -2.253 1.00 92.31 101 THR A N 1
ATOM 791 C CA . THR A 1 101 ? 1.941 0.299 -3.242 1.00 92.31 101 THR A CA 1
ATOM 792 C C . THR A 1 101 ? 3.317 0.965 -3.253 1.00 92.31 101 THR A C 1
ATOM 794 O O . THR A 1 101 ? 4.324 0.272 -3.135 1.00 92.31 101 THR A O 1
ATOM 797 N N . ILE A 1 102 ? 3.395 2.298 -3.296 1.00 93.00 102 ILE A N 1
ATOM 798 C CA . ILE A 1 102 ? 4.682 3.018 -3.254 1.00 93.00 102 ILE A CA 1
ATOM 799 C C . ILE A 1 102 ? 5.449 2.728 -1.956 1.00 93.00 102 ILE A C 1
ATOM 801 O O . ILE A 1 102 ? 6.657 2.484 -1.991 1.00 93.00 102 ILE A O 1
ATOM 805 N N . LEU A 1 103 ? 4.763 2.721 -0.808 1.00 92.19 103 LEU A N 1
ATOM 806 C CA . LEU A 1 103 ? 5.401 2.432 0.479 1.00 92.19 103 LEU A CA 1
ATOM 807 C C . LEU A 1 103 ? 5.950 1.003 0.541 1.00 92.19 103 LEU A C 1
ATOM 809 O O . LEU A 1 103 ? 7.053 0.788 1.046 1.00 92.19 103 LEU A O 1
ATOM 813 N N . ASP A 1 104 ? 5.204 0.030 0.026 1.00 92.06 104 ASP A N 1
ATOM 814 C CA . ASP A 1 104 ? 5.624 -1.368 0.006 1.00 92.06 104 ASP A CA 1
ATOM 815 C C . ASP A 1 104 ? 6.789 -1.592 -0.968 1.00 92.06 104 ASP A C 1
ATOM 817 O O . ASP A 1 104 ? 7.744 -2.287 -0.612 1.00 92.06 104 ASP A O 1
ATOM 821 N N . LEU A 1 105 ? 6.789 -0.930 -2.132 1.00 92.88 105 LEU A N 1
ATOM 822 C CA . LEU A 1 105 ? 7.923 -0.929 -3.062 1.00 92.88 105 LEU A CA 1
ATOM 823 C C . LEU A 1 105 ? 9.179 -0.326 -2.421 1.00 92.88 105 LEU A C 1
ATOM 825 O O . LEU A 1 105 ? 10.260 -0.911 -2.504 1.00 92.88 105 LEU A O 1
ATOM 829 N N . SER A 1 106 ? 9.043 0.800 -1.716 1.00 92.19 106 SER A N 1
ATOM 830 C CA . SER A 1 106 ? 10.163 1.434 -1.010 1.00 92.19 106 SER A CA 1
ATOM 831 C C . SER A 1 106 ? 10.739 0.509 0.065 1.00 92.19 106 SER A C 1
ATOM 833 O O . SER A 1 106 ? 11.953 0.299 0.139 1.00 92.19 106 SER A O 1
ATOM 835 N N . ARG A 1 107 ? 9.867 -0.120 0.865 1.00 90.50 107 ARG A N 1
ATOM 836 C CA . ARG A 1 107 ? 10.264 -1.102 1.885 1.00 90.50 107 ARG A CA 1
ATOM 837 C C . ARG A 1 107 ? 10.954 -2.308 1.261 1.00 90.50 107 ARG A C 1
ATOM 839 O O . ARG A 1 107 ? 11.977 -2.738 1.779 1.00 90.50 107 ARG A O 1
ATOM 846 N N . GLN A 1 108 ? 10.441 -2.822 0.144 1.00 91.75 108 GLN A N 1
ATOM 847 C CA . GLN A 1 108 ? 11.041 -3.948 -0.566 1.00 91.75 108 GLN A CA 1
ATOM 848 C C . GLN A 1 108 ? 12.474 -3.635 -1.010 1.00 91.75 108 GLN A C 1
ATOM 850 O O . GLN A 1 108 ? 13.365 -4.464 -0.813 1.00 91.75 108 GLN A O 1
ATOM 855 N N . ILE A 1 109 ? 12.704 -2.448 -1.577 1.00 89.69 109 ILE A N 1
ATOM 856 C CA . ILE A 1 109 ? 14.039 -2.005 -1.993 1.00 89.69 109 ILE A CA 1
ATOM 857 C C . ILE A 1 109 ? 14.958 -1.881 -0.775 1.00 89.69 109 ILE A C 1
ATOM 859 O O . ILE A 1 109 ? 16.036 -2.472 -0.752 1.00 89.69 109 ILE A O 1
ATOM 863 N N . ARG A 1 110 ? 14.505 -1.182 0.271 1.00 88.50 110 ARG A N 1
ATOM 864 C CA . ARG A 1 110 ? 15.269 -0.987 1.510 1.00 88.50 110 ARG A CA 1
ATOM 865 C C . ARG A 1 110 ? 15.637 -2.310 2.183 1.00 88.50 110 ARG A C 1
ATOM 867 O O . ARG A 1 110 ? 16.778 -2.474 2.593 1.00 88.50 110 ARG A O 1
ATOM 874 N N . THR A 1 111 ? 14.722 -3.278 2.260 1.00 90.00 111 THR A N 1
ATOM 875 C CA . THR A 1 111 ? 15.016 -4.615 2.803 1.00 90.00 111 THR A CA 1
ATOM 876 C C . THR A 1 111 ? 16.017 -5.368 1.934 1.00 90.00 111 THR A C 1
ATOM 878 O O . THR A 1 111 ? 16.933 -5.984 2.470 1.00 90.00 111 THR A O 1
ATOM 881 N N . ARG A 1 112 ? 15.880 -5.302 0.602 1.00 88.06 112 ARG A N 1
ATOM 882 C CA . ARG A 1 112 ? 16.810 -5.955 -0.333 1.00 88.06 112 ARG A CA 1
ATOM 883 C C . ARG A 1 112 ? 18.232 -5.408 -0.203 1.00 88.06 112 ARG A C 1
ATOM 885 O O . ARG A 1 112 ? 19.177 -6.182 -0.258 1.00 88.06 112 ARG A O 1
ATOM 892 N N . MET A 1 113 ? 18.358 -4.098 -0.017 1.00 85.31 113 MET A N 1
ATOM 893 C CA . MET A 1 113 ? 19.639 -3.394 0.094 1.00 85.31 113 MET A CA 1
ATOM 894 C C . MET A 1 113 ? 20.113 -3.235 1.546 1.00 85.31 113 MET A C 1
ATOM 896 O O . MET A 1 113 ? 21.130 -2.602 1.795 1.00 85.31 113 MET A O 1
ATOM 900 N N . ASN A 1 114 ? 19.380 -3.806 2.508 1.00 86.06 114 ASN A N 1
ATOM 901 C CA . ASN A 1 114 ? 19.648 -3.722 3.944 1.00 86.06 114 ASN A CA 1
ATOM 902 C C . ASN A 1 114 ? 19.788 -2.280 4.490 1.00 86.06 114 ASN A C 1
ATOM 904 O O . ASN A 1 114 ? 20.569 -2.032 5.405 1.00 86.06 114 ASN A O 1
ATOM 908 N N . VAL A 1 115 ? 19.014 -1.328 3.952 1.00 85.44 115 VAL A N 1
ATOM 909 C CA . VAL A 1 115 ? 19.026 0.091 4.352 1.00 85.44 115 VAL A CA 1
ATOM 910 C C . VAL A 1 115 ? 17.924 0.373 5.384 1.00 85.44 115 VAL A C 1
ATOM 912 O O . VAL A 1 115 ? 16.733 0.302 5.057 1.00 85.44 115 VAL A O 1
ATOM 915 N N . PRO A 1 116 ? 18.260 0.742 6.634 1.00 85.38 116 PRO A N 1
ATOM 916 C CA . PRO A 1 116 ? 17.258 1.038 7.656 1.00 85.38 116 PRO A CA 1
ATOM 917 C C . PRO A 1 116 ? 16.420 2.290 7.344 1.00 85.38 116 PRO A C 1
ATOM 919 O O . PRO A 1 116 ? 16.943 3.306 6.897 1.00 85.38 116 PRO A O 1
ATOM 922 N N . LEU A 1 117 ? 15.123 2.266 7.684 1.00 85.25 117 LEU A N 1
ATOM 923 C CA . LEU A 1 117 ? 14.180 3.383 7.462 1.00 85.25 117 LEU A CA 1
ATOM 924 C C . LEU A 1 117 ? 14.585 4.710 8.123 1.00 85.25 117 LEU A C 1
ATOM 926 O O . LEU A 1 117 ? 14.184 5.773 7.659 1.00 85.25 117 LEU A O 1
ATOM 930 N N . LYS A 1 118 ? 15.377 4.661 9.201 1.00 84.00 118 LYS A N 1
ATOM 931 C CA . LYS A 1 118 ? 15.861 5.856 9.913 1.00 84.00 118 LYS A CA 1
ATOM 932 C C . LYS A 1 118 ? 16.807 6.721 9.074 1.00 84.00 118 LYS A C 1
ATOM 934 O O . LYS A 1 118 ? 16.998 7.882 9.414 1.00 84.00 118 LYS A O 1
ATOM 939 N N . TYR A 1 119 ? 17.367 6.173 7.998 1.00 84.69 119 TYR A N 1
ATOM 940 C CA . TYR A 1 119 ? 18.285 6.897 7.134 1.00 84.69 119 TYR A CA 1
ATOM 941 C C . TYR A 1 119 ? 17.581 7.370 5.865 1.00 84.69 119 TYR A C 1
ATOM 943 O O . TYR A 1 119 ? 16.897 6.560 5.212 1.00 84.69 119 TYR A O 1
ATOM 951 N N . PRO A 1 120 ? 17.694 8.672 5.553 1.00 86.81 120 PRO A N 1
ATOM 952 C CA . PRO A 1 120 ? 17.092 9.224 4.360 1.00 86.81 120 PRO A CA 1
ATOM 953 C C . PRO A 1 120 ? 17.814 8.713 3.110 1.00 86.81 120 PRO A C 1
ATOM 955 O O . PRO A 1 120 ? 19.022 8.486 3.138 1.00 86.81 120 PRO A O 1
ATOM 958 N N . VAL A 1 121 ? 17.062 8.520 2.031 1.00 87.38 121 VAL A N 1
ATOM 959 C CA . VAL A 1 121 ? 17.611 8.299 0.681 1.00 87.38 121 VAL A CA 1
ATOM 960 C C . VAL A 1 121 ? 17.697 9.637 -0.055 1.00 87.38 121 VAL A C 1
ATOM 962 O O . VAL A 1 121 ? 16.967 10.570 0.293 1.00 87.38 121 VAL A O 1
ATOM 965 N N . GLU A 1 122 ? 18.588 9.764 -1.040 1.00 85.75 122 GLU A N 1
ATOM 966 C CA . GLU A 1 122 ? 18.791 11.049 -1.723 1.00 85.75 122 GLU A CA 1
ATOM 967 C C . GLU A 1 122 ? 17.579 11.409 -2.573 1.00 85.75 122 GLU A C 1
ATOM 969 O O . GLU A 1 122 ? 16.939 12.446 -2.381 1.00 85.75 122 GLU A O 1
ATOM 974 N N . LYS A 1 123 ? 17.232 10.501 -3.482 1.00 89.19 123 LYS A N 1
ATOM 975 C CA . LYS A 1 123 ? 16.145 10.681 -4.432 1.00 89.19 123 LYS A CA 1
ATOM 976 C C . LYS A 1 123 ? 15.322 9.416 -4.547 1.00 89.19 123 LYS A C 1
ATOM 978 O O . LYS A 1 123 ? 15.833 8.299 -4.584 1.00 89.19 123 LYS A O 1
ATOM 983 N N . THR A 1 124 ? 14.019 9.612 -4.650 1.00 91.94 124 THR A N 1
ATOM 984 C CA . THR A 1 124 ? 13.066 8.562 -4.987 1.00 91.94 124 THR A CA 1
ATOM 985 C C . THR A 1 124 ? 12.402 8.932 -6.299 1.00 91.94 124 THR A C 1
ATOM 987 O O . THR A 1 124 ? 11.702 9.939 -6.362 1.00 91.94 124 THR A O 1
ATOM 990 N N . TYR A 1 125 ? 12.585 8.117 -7.333 1.00 91.50 125 TYR A N 1
ATOM 991 C CA . TYR A 1 125 ? 11.881 8.293 -8.597 1.00 91.50 125 TYR A CA 1
ATOM 992 C C . TYR A 1 125 ? 10.655 7.388 -8.624 1.00 91.50 125 TYR A C 1
ATOM 994 O O . TYR A 1 125 ? 10.766 6.167 -8.483 1.00 91.50 125 TYR A O 1
ATOM 1002 N N . ILE A 1 126 ? 9.488 7.998 -8.807 1.00 91.88 126 ILE A N 1
ATOM 1003 C CA . ILE A 1 126 ? 8.217 7.308 -9.010 1.00 91.88 126 ILE A CA 1
ATOM 1004 C C . ILE A 1 126 ? 7.880 7.423 -10.488 1.00 91.88 126 ILE A C 1
ATOM 1006 O O . ILE A 1 126 ? 7.600 8.508 -10.997 1.00 91.88 126 ILE A O 1
ATOM 1010 N N . ILE A 1 127 ? 7.912 6.290 -11.174 1.00 89.06 127 ILE A N 1
ATOM 1011 C CA . ILE A 1 127 ? 7.715 6.230 -12.612 1.00 89.06 127 ILE A CA 1
ATOM 1012 C C . ILE A 1 127 ? 6.321 5.677 -12.879 1.00 89.06 127 ILE A C 1
ATOM 1014 O O . ILE A 1 127 ? 6.025 4.523 -12.551 1.00 89.06 127 ILE A O 1
ATOM 1018 N N . ASP A 1 128 ? 5.470 6.514 -13.464 1.00 87.62 128 ASP A N 1
ATOM 1019 C CA . ASP A 1 128 ? 4.099 6.178 -13.844 1.00 87.62 128 ASP A CA 1
ATOM 1020 C C . ASP A 1 128 ? 3.936 6.342 -15.353 1.00 87.62 128 ASP A C 1
ATOM 1022 O O . ASP A 1 128 ? 4.093 7.437 -15.885 1.00 87.62 128 ASP A O 1
ATOM 1026 N N . LYS A 1 129 ? 3.548 5.268 -16.047 1.00 73.88 129 LYS A N 1
ATOM 1027 C CA . LYS A 1 129 ? 3.311 5.311 -17.498 1.00 73.88 129 LYS A CA 1
ATOM 1028 C C . LYS A 1 129 ? 2.196 6.274 -17.902 1.00 73.88 129 LYS A C 1
ATOM 1030 O O . LYS A 1 129 ? 2.196 6.750 -19.029 1.00 73.88 129 LYS A O 1
ATOM 1035 N N . GLN A 1 130 ? 1.211 6.497 -17.034 1.00 77.38 130 GLN A N 1
ATOM 1036 C CA . GLN A 1 130 ? 0.040 7.311 -17.367 1.00 77.38 130 GLN A CA 1
ATOM 1037 C C . GLN A 1 130 ? 0.216 8.787 -16.997 1.00 77.38 130 GLN A C 1
ATOM 1039 O O . GLN A 1 130 ? -0.598 9.609 -17.418 1.00 77.38 130 GLN A O 1
ATOM 1044 N N . GLY A 1 131 ? 1.234 9.124 -16.199 1.00 81.56 131 GLY A N 1
ATOM 1045 C CA . GLY A 1 131 ? 1.487 10.484 -15.726 1.00 81.56 131 GLY A CA 1
ATOM 1046 C C . GLY A 1 131 ? 0.402 11.072 -14.823 1.00 81.56 131 GLY A C 1
ATOM 1047 O O . GLY A 1 131 ? 0.372 12.281 -14.625 1.00 81.56 131 GLY A O 1
ATOM 1048 N N . ARG A 1 132 ? -0.518 10.257 -14.299 1.00 85.50 132 ARG A N 1
ATOM 1049 C CA . ARG A 1 132 ? -1.653 10.725 -13.478 1.00 85.50 132 ARG A CA 1
ATOM 1050 C C . ARG A 1 132 ? -1.417 10.524 -11.990 1.00 85.50 132 ARG A C 1
ATOM 1052 O O . ARG A 1 132 ? -2.178 11.036 -11.169 1.00 85.50 132 ARG A O 1
ATOM 1059 N N . LEU A 1 133 ? -0.405 9.741 -11.634 1.00 88.19 133 LEU A N 1
ATOM 1060 C CA . LEU A 1 133 ? -0.144 9.351 -10.258 1.00 88.19 133 LEU A CA 1
ATOM 1061 C C . LEU A 1 133 ? 0.264 10.538 -9.376 1.00 88.19 133 LEU A C 1
ATOM 1063 O O . LEU A 1 133 ? -0.175 10.609 -8.230 1.00 88.19 133 LEU A O 1
ATOM 1067 N N . GLU A 1 134 ? 1.027 11.492 -9.913 1.00 90.62 134 GLU A N 1
ATOM 1068 C CA . GLU A 1 134 ? 1.467 12.681 -9.172 1.00 90.62 134 GLU A CA 1
ATOM 1069 C C . GLU A 1 134 ? 0.278 13.523 -8.689 1.00 90.62 134 GLU A C 1
ATOM 1071 O O . GLU A 1 134 ? 0.134 13.786 -7.493 1.00 90.62 134 GLU A O 1
ATOM 1076 N N . GLU A 1 135 ? -0.618 13.911 -9.602 1.00 90.25 135 GLU A N 1
ATOM 1077 C CA . GLU A 1 135 ? -1.791 14.724 -9.266 1.00 90.25 135 GLU A CA 1
ATOM 1078 C C . GLU A 1 135 ? -2.708 14.007 -8.274 1.00 90.25 135 GLU A C 1
ATOM 1080 O O . GLU A 1 135 ? -3.197 14.613 -7.318 1.00 90.25 135 GLU A O 1
ATOM 1085 N N . ARG A 1 136 ? -2.901 12.697 -8.469 1.00 90.06 136 ARG A N 1
ATOM 1086 C CA . ARG A 1 136 ? -3.753 11.868 -7.610 1.00 90.06 136 ARG A CA 1
ATOM 1087 C C . ARG A 1 136 ? -3.195 11.730 -6.200 1.00 90.06 136 ARG A C 1
ATOM 1089 O O . ARG A 1 136 ? -3.966 11.757 -5.244 1.00 90.06 136 ARG A O 1
ATOM 1096 N N . LEU A 1 137 ? -1.880 11.589 -6.058 1.00 92.69 137 LEU A N 1
ATOM 1097 C CA . LEU A 1 137 ? -1.232 11.418 -4.760 1.00 92.69 137 LEU A CA 1
ATOM 1098 C C . LEU A 1 137 ? -0.858 12.737 -4.083 1.00 92.69 137 LEU A C 1
ATOM 1100 O O . LEU A 1 137 ? -0.510 12.713 -2.902 1.00 92.69 137 LEU A O 1
ATOM 1104 N N . ARG A 1 138 ? -0.964 13.883 -4.770 1.00 92.25 138 ARG A N 1
ATOM 1105 C CA . ARG A 1 138 ? -0.680 15.217 -4.214 1.00 92.25 138 ARG A CA 1
ATOM 1106 C C . ARG A 1 138 ? -1.250 15.434 -2.798 1.00 92.25 138 ARG A C 1
ATOM 1108 O O . ARG A 1 138 ? -0.490 15.893 -1.945 1.00 92.25 138 ARG A O 1
ATOM 1115 N N . PRO A 1 139 ? -2.508 15.057 -2.476 1.00 90.75 139 PRO A N 1
ATOM 1116 C CA . PRO A 1 139 ? -3.058 15.226 -1.125 1.00 90.75 139 PRO A CA 1
ATOM 1117 C C . PRO A 1 139 ? -2.368 14.375 -0.048 1.00 90.75 139 PRO A C 1
ATOM 1119 O O . PRO A 1 139 ? -2.424 14.708 1.132 1.00 90.75 139 PRO A O 1
ATOM 1122 N N . LEU A 1 140 ? -1.729 13.269 -0.440 1.00 92.50 140 LEU A N 1
ATOM 1123 C CA . LEU A 1 140 ? -1.077 12.305 0.450 1.00 92.50 140 LEU A CA 1
ATOM 1124 C C . LEU A 1 140 ? 0.456 12.400 0.425 1.00 92.50 140 LEU A C 1
ATOM 1126 O O . LEU A 1 140 ? 1.115 11.627 1.121 1.00 92.50 140 LEU A O 1
ATOM 1130 N N . MET A 1 141 ? 1.038 13.351 -0.318 1.00 90.88 141 MET A N 1
ATOM 1131 C CA . MET A 1 141 ? 2.496 13.495 -0.457 1.00 90.88 141 MET A CA 1
ATOM 1132 C C . MET A 1 141 ? 3.223 13.562 0.877 1.00 90.88 141 MET A C 1
ATOM 1134 O O . MET A 1 141 ? 4.271 12.945 1.041 1.00 90.88 141 MET A O 1
ATOM 1138 N N . HIS A 1 142 ? 2.645 14.249 1.862 1.00 90.06 142 HIS A N 1
ATOM 1139 C CA . HIS A 1 142 ? 3.240 14.340 3.189 1.00 90.06 142 HIS A CA 1
ATOM 1140 C C . HIS A 1 142 ? 3.453 12.961 3.841 1.00 90.06 142 HIS A C 1
ATOM 1142 O O . HIS A 1 142 ? 4.511 12.719 4.421 1.00 90.06 142 HIS A O 1
ATOM 1148 N N . TYR A 1 143 ? 2.495 12.039 3.698 1.00 90.88 143 TYR A N 1
ATOM 1149 C CA . TYR A 1 143 ? 2.624 10.675 4.218 1.00 90.88 143 TYR A CA 1
ATOM 1150 C C . TYR A 1 143 ? 3.700 9.883 3.476 1.00 90.88 143 TYR A C 1
ATOM 1152 O O . TYR A 1 143 ? 4.457 9.145 4.105 1.00 90.88 143 TYR A O 1
ATOM 1160 N N . ILE A 1 144 ? 3.802 10.064 2.156 1.00 92.00 144 ILE A N 1
ATOM 1161 C CA . ILE A 1 144 ? 4.819 9.393 1.341 1.00 92.00 144 ILE A CA 1
ATOM 1162 C C . ILE A 1 144 ? 6.215 9.885 1.720 1.00 92.00 144 ILE A C 1
ATOM 1164 O O . ILE A 1 144 ? 7.075 9.060 2.010 1.00 92.00 144 ILE A O 1
ATOM 1168 N N . HIS A 1 145 ? 6.433 11.199 1.821 1.00 89.88 145 HIS A N 1
ATOM 1169 C CA . HIS A 1 145 ? 7.720 11.754 2.253 1.00 89.88 145 HIS A CA 1
ATOM 1170 C C . HIS A 1 145 ? 8.149 11.232 3.629 1.00 89.88 145 HIS A C 1
ATOM 1172 O O . HIS A 1 145 ? 9.302 10.843 3.806 1.00 89.88 145 HIS A O 1
ATOM 1178 N N . GLN A 1 146 ? 7.224 11.178 4.592 1.00 86.88 146 GLN A N 1
ATOM 1179 C CA . GLN A 1 146 ? 7.519 10.687 5.940 1.00 86.88 146 GLN A CA 1
ATOM 1180 C C . GLN A 1 146 ? 7.881 9.201 5.976 1.00 86.88 146 GLN A C 1
ATOM 1182 O O . GLN A 1 146 ? 8.778 8.803 6.716 1.00 86.88 146 GLN A O 1
ATOM 1187 N N . GLU A 1 147 ? 7.176 8.370 5.210 1.00 89.12 147 GLU A N 1
ATOM 1188 C CA . GLU A 1 147 ? 7.366 6.920 5.253 1.00 89.12 147 GLU A CA 1
ATOM 1189 C C . GLU A 1 147 ? 8.507 6.431 4.363 1.00 89.12 147 GLU A C 1
ATOM 1191 O O . GLU A 1 147 ? 9.216 5.500 4.748 1.00 89.12 147 GLU A O 1
ATOM 1196 N N . VAL A 1 148 ? 8.688 7.045 3.191 1.00 89.75 148 VAL A N 1
ATOM 1197 C CA . VAL A 1 148 ? 9.806 6.749 2.288 1.00 89.75 148 VAL A CA 1
ATOM 1198 C C . VAL A 1 148 ? 11.105 7.316 2.852 1.00 89.75 148 VAL A C 1
ATOM 1200 O O . VAL A 1 148 ? 12.148 6.702 2.640 1.00 89.75 148 VAL A O 1
ATOM 1203 N N . ASN A 1 149 ? 11.041 8.427 3.602 1.00 90.00 149 ASN A N 1
ATOM 1204 C CA . ASN A 1 149 ? 12.190 9.153 4.143 1.00 90.00 149 ASN A CA 1
ATOM 1205 C C . ASN A 1 149 ? 13.215 9.440 3.030 1.00 90.00 149 ASN A C 1
ATOM 1207 O O . ASN A 1 149 ? 14.273 8.820 2.971 1.00 90.00 149 ASN A O 1
ATOM 1211 N N . SER A 1 150 ? 12.840 10.313 2.094 1.00 89.25 150 SER A N 1
ATOM 1212 C CA . SER A 1 150 ? 13.651 10.737 0.942 1.00 89.25 150 SER A CA 1
ATOM 1213 C C . SER A 1 150 ? 13.820 12.250 0.980 1.00 89.25 150 SER A C 1
ATOM 1215 O O . SER A 1 150 ? 12.850 12.942 1.311 1.00 89.25 150 SER A O 1
ATOM 1217 N N . PHE A 1 151 ? 15.004 12.765 0.632 1.00 86.94 151 PHE A N 1
ATOM 1218 C CA . PHE A 1 151 ? 15.202 14.213 0.502 1.00 86.94 151 PHE A CA 1
ATOM 1219 C C . PHE A 1 151 ? 14.393 14.781 -0.664 1.00 86.94 151 PHE A C 1
ATOM 1221 O O . PHE A 1 151 ? 13.759 15.822 -0.504 1.00 86.94 151 PHE A O 1
ATOM 1228 N N . ASP A 1 152 ? 14.352 14.063 -1.788 1.00 90.00 152 ASP A N 1
ATOM 1229 C CA . ASP A 1 152 ? 13.565 14.450 -2.958 1.00 90.00 152 ASP A CA 1
ATOM 1230 C C . ASP A 1 152 ? 12.711 13.289 -3.493 1.00 90.00 152 ASP A C 1
ATOM 1232 O O . ASP A 1 152 ? 13.101 12.118 -3.410 1.00 90.00 152 ASP A O 1
ATOM 1236 N N . ILE A 1 153 ? 11.529 13.604 -4.025 1.00 92.06 153 ILE A N 1
ATOM 1237 C CA . ILE A 1 153 ? 10.627 12.648 -4.679 1.00 92.06 153 ILE A CA 1
ATOM 1238 C C . ILE A 1 153 ? 10.265 13.207 -6.051 1.00 92.06 153 ILE A C 1
ATOM 1240 O O . ILE A 1 153 ? 9.586 14.225 -6.158 1.00 92.06 153 ILE A O 1
ATOM 1244 N N . VAL A 1 154 ? 10.687 12.503 -7.098 1.00 91.56 154 VAL A N 1
ATOM 1245 C CA . VAL A 1 154 ? 10.533 12.934 -8.488 1.00 91.56 154 VAL A CA 1
ATOM 1246 C C . VAL A 1 154 ? 9.565 12.003 -9.203 1.00 91.56 154 VAL A C 1
ATOM 1248 O O . VAL A 1 154 ? 9.793 10.796 -9.288 1.00 91.56 154 VAL A O 1
ATOM 1251 N N . PHE A 1 155 ? 8.494 12.568 -9.751 1.00 91.56 155 PHE A N 1
ATOM 1252 C CA . PHE A 1 155 ? 7.598 11.853 -10.652 1.00 91.56 155 PHE A CA 1
ATOM 1253 C C . PHE A 1 155 ? 8.108 11.988 -12.083 1.00 91.56 155 PHE A C 1
ATOM 1255 O O . PHE A 1 155 ? 8.436 13.084 -12.532 1.00 91.56 155 PHE A O 1
ATOM 1262 N N . THR A 1 156 ? 8.202 10.875 -12.805 1.00 88.88 156 THR A N 1
ATOM 1263 C CA . THR A 1 156 ? 8.642 10.888 -14.204 1.00 88.88 156 THR A CA 1
ATOM 1264 C C . THR A 1 156 ? 7.950 9.803 -15.021 1.00 88.88 156 THR A C 1
ATOM 1266 O O . THR A 1 156 ? 7.364 8.866 -14.483 1.00 88.88 156 THR A O 1
ATOM 1269 N N . GLN A 1 157 ? 7.999 9.943 -16.339 1.00 85.44 157 GLN A N 1
ATOM 1270 C CA . GLN A 1 157 ? 7.592 8.914 -17.298 1.00 85.44 157 GLN A CA 1
ATOM 1271 C C . GLN A 1 157 ? 8.811 8.349 -18.046 1.00 85.44 157 GLN A C 1
ATOM 1273 O O . GLN A 1 157 ? 8.693 7.392 -18.812 1.00 85.44 157 GLN A O 1
ATOM 1278 N N . ASP A 1 158 ? 9.992 8.923 -17.803 1.00 79.75 158 ASP A N 1
ATOM 1279 C CA . ASP A 1 158 ? 11.197 8.663 -18.573 1.00 79.75 158 ASP A CA 1
ATOM 1280 C C . ASP A 1 158 ? 11.957 7.459 -18.012 1.00 79.75 158 ASP A C 1
ATOM 1282 O O . ASP A 1 158 ? 12.726 7.553 -17.056 1.00 79.75 158 ASP A O 1
ATOM 1286 N N . PHE A 1 159 ? 11.774 6.301 -18.645 1.00 77.75 159 PHE A N 1
ATOM 1287 C CA . PHE A 1 159 ? 12.551 5.096 -18.335 1.00 77.75 159 PHE A CA 1
ATOM 1288 C C . PHE A 1 159 ? 13.992 5.186 -18.863 1.00 77.75 159 PHE A C 1
ATOM 1290 O O . PHE A 1 159 ? 14.922 4.668 -18.243 1.00 77.75 159 PHE A O 1
ATOM 1297 N N . THR A 1 160 ? 14.182 5.856 -20.005 1.00 72.62 160 THR A N 1
ATOM 1298 C CA . THR A 1 160 ? 15.451 5.884 -20.745 1.00 72.62 160 THR A CA 1
ATOM 1299 C C . THR A 1 160 ? 16.532 6.689 -20.031 1.00 72.62 160 THR A C 1
ATOM 1301 O O . THR A 1 160 ? 17.671 6.237 -19.958 1.00 72.62 160 THR A O 1
ATOM 1304 N N . SER A 1 161 ? 16.190 7.854 -19.469 1.00 74.31 161 SER A N 1
ATOM 1305 C CA . SER A 1 161 ? 17.142 8.707 -18.739 1.00 74.31 161 SER A CA 1
ATOM 1306 C C . SER A 1 161 ? 17.653 8.045 -17.457 1.00 74.31 161 SER A C 1
ATOM 1308 O O . SER A 1 161 ? 18.796 8.261 -17.067 1.00 74.31 161 SER A O 1
ATOM 1310 N N . LEU A 1 162 ? 16.833 7.188 -16.845 1.00 73.94 162 LEU A N 1
ATOM 1311 C CA . LEU A 1 162 ? 17.162 6.420 -15.644 1.00 73.94 162 LEU A CA 1
ATOM 1312 C C . LEU A 1 162 ? 17.811 5.062 -15.952 1.00 73.94 162 LEU A C 1
ATOM 1314 O O . LEU A 1 162 ? 18.030 4.260 -15.045 1.00 73.94 162 LEU A O 1
ATOM 1318 N N . ASN A 1 163 ? 18.117 4.788 -17.224 1.00 77.44 163 ASN A N 1
ATOM 1319 C CA . ASN A 1 163 ? 18.728 3.543 -17.683 1.00 77.44 163 ASN A CA 1
ATOM 1320 C C . ASN A 1 163 ? 17.922 2.285 -17.287 1.00 77.44 163 ASN A C 1
ATOM 1322 O O . ASN A 1 163 ? 18.484 1.205 -17.101 1.00 77.44 163 ASN A O 1
ATOM 1326 N N . ILE A 1 164 ? 16.599 2.409 -17.141 1.00 80.06 164 ILE A N 1
ATOM 1327 C CA . ILE A 1 164 ? 15.712 1.304 -16.766 1.00 80.06 164 ILE A CA 1
ATOM 1328 C C . ILE A 1 164 ? 15.255 0.593 -18.034 1.00 80.06 164 ILE A C 1
ATOM 1330 O O . ILE A 1 164 ? 14.649 1.197 -18.917 1.00 80.06 164 ILE A O 1
ATOM 1334 N N . ARG A 1 165 ? 15.499 -0.716 -18.102 1.00 76.62 165 ARG A N 1
ATOM 1335 C CA . ARG A 1 165 ? 15.030 -1.574 -19.190 1.00 76.62 165 ARG A CA 1
ATOM 1336 C C . ARG A 1 165 ? 13.809 -2.371 -18.767 1.00 76.62 165 ARG A C 1
ATOM 1338 O O . ARG A 1 165 ? 13.772 -2.981 -17.693 1.00 76.62 165 ARG A O 1
ATOM 1345 N N . ARG A 1 166 ? 12.816 -2.399 -19.650 1.00 77.75 166 ARG A N 1
ATOM 1346 C CA . ARG A 1 166 ? 11.671 -3.300 -19.564 1.00 77.75 166 ARG A CA 1
ATOM 1347 C C . ARG A 1 166 ? 12.093 -4.668 -20.093 1.00 77.75 166 ARG A C 1
ATOM 1349 O O . ARG A 1 166 ? 12.635 -4.774 -21.183 1.00 77.75 166 ARG A O 1
ATOM 1356 N N . ILE A 1 167 ? 11.847 -5.713 -19.316 1.00 78.81 167 ILE A N 1
ATOM 1357 C CA . ILE A 1 167 ? 12.134 -7.099 -19.680 1.00 78.81 167 ILE A CA 1
ATOM 1358 C C . ILE A 1 167 ? 10.841 -7.882 -19.610 1.00 78.81 167 ILE A C 1
ATOM 1360 O O . ILE A 1 167 ? 10.217 -7.996 -18.549 1.00 78.81 167 ILE A O 1
ATOM 1364 N N . VAL A 1 168 ? 10.469 -8.459 -20.742 1.00 80.88 168 VAL A N 1
ATOM 1365 C CA . VAL A 1 168 ? 9.289 -9.302 -20.862 1.00 80.88 168 VAL A CA 1
ATOM 1366 C C . VAL A 1 168 ? 9.702 -10.736 -20.561 1.00 80.88 168 VAL A C 1
ATOM 1368 O O . VAL A 1 168 ? 10.688 -11.249 -21.085 1.00 80.88 168 VAL A O 1
ATOM 1371 N N . LYS A 1 169 ? 8.967 -11.389 -19.668 1.00 82.69 169 LYS A N 1
ATOM 1372 C CA . LYS A 1 169 ? 9.177 -12.784 -19.284 1.00 82.69 169 LYS A CA 1
ATOM 1373 C C . LYS A 1 169 ? 7.922 -13.592 -19.586 1.00 82.69 169 LYS A C 1
ATOM 1375 O O . LYS A 1 169 ? 6.821 -13.097 -19.339 1.00 82.69 169 LYS A O 1
ATOM 1380 N N . PRO A 1 170 ? 8.053 -14.838 -20.054 1.00 82.62 170 PRO A N 1
ATOM 1381 C CA . PRO A 1 170 ? 6.896 -15.695 -20.262 1.00 82.62 170 PRO A CA 1
ATOM 1382 C C . PRO A 1 170 ? 6.248 -16.071 -18.923 1.00 82.62 170 PRO A C 1
ATOM 1384 O O . PRO A 1 170 ? 6.944 -16.340 -17.939 1.00 82.62 170 PRO A O 1
ATOM 1387 N N . ASP A 1 171 ? 4.916 -16.145 -18.882 1.00 83.81 171 ASP A N 1
ATOM 1388 C CA . ASP A 1 171 ? 4.212 -16.788 -17.776 1.00 83.81 171 ASP A CA 1
ATOM 1389 C C . ASP A 1 171 ? 4.362 -18.309 -17.905 1.00 83.81 171 ASP A C 1
ATOM 1391 O O . ASP A 1 171 ? 3.611 -18.998 -18.605 1.00 83.81 171 ASP A O 1
ATOM 1395 N N . TYR A 1 172 ? 5.351 -18.845 -17.191 1.00 82.00 172 TYR A N 1
ATOM 1396 C CA . TYR A 1 172 ? 5.660 -20.273 -17.174 1.00 82.00 172 TYR A CA 1
ATOM 1397 C C . TYR A 1 172 ? 4.476 -21.155 -16.749 1.00 82.00 172 TYR A C 1
ATOM 1399 O O . TYR A 1 172 ? 4.457 -22.334 -17.100 1.00 82.00 172 TYR A O 1
ATOM 1407 N N . ARG A 1 173 ? 3.475 -20.628 -16.023 1.00 81.44 173 ARG A N 1
ATOM 1408 C CA . ARG A 1 173 ? 2.288 -21.410 -15.632 1.00 81.44 173 ARG A CA 1
ATOM 1409 C C . ARG A 1 173 ? 1.354 -21.656 -16.811 1.00 81.44 173 ARG A C 1
ATOM 1411 O O . ARG A 1 173 ? 0.798 -22.747 -16.912 1.00 81.44 173 ARG A O 1
ATOM 1418 N N . LYS A 1 174 ? 1.196 -20.663 -17.689 1.00 82.75 174 LYS A N 1
ATOM 1419 C CA . LYS A 1 174 ? 0.316 -20.734 -18.866 1.00 82.75 174 LYS A CA 1
ATOM 1420 C C . LYS A 1 174 ? 1.017 -21.353 -20.073 1.00 82.75 174 LYS A C 1
ATOM 1422 O O . LYS A 1 174 ? 0.463 -22.234 -20.726 1.00 82.75 174 LYS A O 1
ATOM 1427 N N . LEU A 1 175 ? 2.265 -20.950 -20.323 1.00 78.06 175 LEU A N 1
ATOM 1428 C CA . LEU A 1 175 ? 3.048 -21.415 -21.473 1.00 78.06 175 LEU A CA 1
ATOM 1429 C C . LEU A 1 175 ? 3.725 -22.768 -21.236 1.00 78.06 175 LEU A C 1
ATOM 1431 O O . LEU A 1 175 ? 4.009 -23.484 -22.196 1.00 78.06 175 LEU A O 1
ATOM 1435 N N . GLY A 1 176 ? 3.946 -23.155 -19.977 1.00 77.38 176 GLY A N 1
ATOM 1436 C CA . GLY A 1 176 ? 4.581 -24.422 -19.606 1.00 77.38 176 GLY A CA 1
ATOM 1437 C C . GLY A 1 176 ? 3.917 -25.674 -20.191 1.00 77.38 176 GLY A C 1
ATOM 1438 O O . GLY A 1 176 ? 4.622 -26.497 -20.778 1.00 77.38 176 GLY A O 1
ATOM 1439 N N . PRO A 1 177 ? 2.584 -25.829 -20.079 1.00 79.25 177 PRO A N 1
ATOM 1440 C CA . PRO A 1 177 ? 1.863 -26.969 -20.644 1.00 79.25 177 PRO A CA 1
ATOM 1441 C C . PRO A 1 177 ? 1.855 -27.015 -22.178 1.00 79.25 177 PRO A C 1
ATOM 1443 O O . PRO A 1 177 ? 1.824 -28.102 -22.746 1.00 79.25 177 PRO A O 1
ATOM 1446 N N . ARG A 1 178 ? 1.872 -25.854 -22.848 1.00 77.81 178 ARG A N 1
ATOM 1447 C CA . ARG A 1 178 ? 1.729 -25.750 -24.312 1.00 77.81 178 ARG A CA 1
ATOM 1448 C C . ARG A 1 178 ? 3.065 -25.812 -25.051 1.00 77.81 178 ARG A C 1
ATOM 1450 O O . ARG A 1 178 ? 3.145 -26.435 -26.100 1.00 77.81 178 ARG A O 1
ATOM 1457 N N . CYS A 1 179 ? 4.104 -25.176 -24.511 1.00 73.31 179 CYS A N 1
ATOM 1458 C CA . CYS A 1 179 ? 5.330 -24.868 -25.252 1.00 73.31 179 CYS A CA 1
ATOM 1459 C C . CYS A 1 179 ? 6.607 -25.307 -24.521 1.00 73.31 179 CYS A C 1
ATOM 1461 O O . CYS A 1 179 ? 7.618 -24.616 -24.586 1.00 73.31 179 CYS A O 1
ATOM 1463 N N . ARG A 1 180 ? 6.600 -26.454 -23.826 1.00 74.38 180 ARG A N 1
ATOM 1464 C CA . ARG A 1 180 ? 7.720 -26.889 -22.963 1.00 74.38 180 ARG A CA 1
ATOM 1465 C C . ARG A 1 180 ? 9.086 -26.935 -23.664 1.00 74.38 180 ARG A C 1
ATOM 1467 O O . ARG A 1 180 ? 10.080 -26.558 -23.053 1.00 74.38 180 ARG A O 1
ATOM 1474 N N . SER A 1 181 ? 9.133 -27.385 -24.919 1.00 78.00 181 SER A N 1
ATOM 1475 C CA . SER A 1 181 ? 10.359 -27.458 -25.729 1.00 78.00 181 SER A CA 1
ATOM 1476 C C . SER A 1 181 ? 10.824 -26.098 -26.250 1.00 78.00 181 SER A C 1
ATOM 1478 O O . SER A 1 181 ? 12.018 -25.896 -26.418 1.00 78.00 181 SER A O 1
ATOM 1480 N N . CYS A 1 182 ? 9.895 -25.167 -26.476 1.00 77.38 182 CYS A N 1
ATOM 1481 C CA . CYS A 1 182 ? 10.155 -23.855 -27.075 1.00 77.38 182 CYS A CA 1
ATOM 1482 C C . CYS A 1 182 ? 10.286 -22.735 -26.027 1.00 77.38 182 CYS A C 1
ATOM 1484 O O . CYS A 1 182 ? 10.631 -21.610 -26.372 1.00 77.38 182 CYS A O 1
ATOM 1486 N N . LEU A 1 183 ? 10.037 -23.019 -24.740 1.00 80.50 183 LEU A N 1
ATOM 1487 C CA . LEU A 1 183 ? 10.197 -22.067 -23.631 1.00 80.50 183 LEU A CA 1
ATOM 1488 C C . LEU A 1 183 ? 11.566 -21.366 -23.597 1.00 80.50 183 LEU A C 1
ATOM 1490 O O . LEU A 1 183 ? 11.574 -20.163 -23.330 1.00 80.50 183 LEU A O 1
ATOM 1494 N N . PRO A 1 184 ? 12.709 -22.042 -23.838 1.00 81.88 184 PRO A N 1
ATOM 1495 C CA . PRO A 1 184 ? 14.006 -21.368 -23.834 1.00 81.88 184 PRO A CA 1
ATOM 1496 C C . PRO A 1 184 ? 14.098 -20.310 -24.939 1.00 81.88 184 PRO A C 1
ATOM 1498 O O . PRO A 1 184 ? 14.526 -19.186 -24.681 1.00 81.88 184 PRO A O 1
ATOM 1501 N N . ASP A 1 185 ? 13.614 -20.642 -26.137 1.00 82.44 185 ASP A N 1
ATOM 1502 C CA . ASP A 1 185 ? 13.597 -19.734 -27.284 1.00 82.44 185 ASP A CA 1
ATOM 1503 C C . ASP A 1 185 ? 12.632 -18.565 -27.069 1.00 82.44 185 ASP A C 1
ATOM 1505 O O . ASP A 1 185 ? 12.991 -17.417 -27.327 1.00 82.44 185 ASP A O 1
ATOM 1509 N N . ILE A 1 186 ? 11.445 -18.841 -26.511 1.00 81.19 186 ILE A N 1
ATOM 1510 C CA . ILE A 1 186 ? 10.468 -17.815 -26.115 1.00 81.19 186 ILE A CA 1
ATOM 1511 C C . ILE A 1 186 ? 11.085 -16.867 -25.088 1.00 81.19 186 ILE A C 1
ATOM 1513 O O . ILE A 1 186 ? 10.979 -15.655 -25.227 1.00 81.19 186 ILE A O 1
ATOM 1517 N N . THR A 1 187 ? 11.769 -17.397 -24.075 1.00 82.75 187 THR A N 1
ATOM 1518 C CA . THR A 1 187 ? 12.377 -16.571 -23.024 1.00 82.75 187 THR A CA 1
ATOM 1519 C C . THR A 1 187 ? 13.466 -15.664 -23.586 1.00 82.75 187 THR A C 1
ATOM 1521 O O . THR A 1 187 ? 13.520 -14.492 -23.222 1.00 82.75 187 THR A O 1
ATOM 1524 N N . ARG A 1 188 ? 14.303 -16.183 -24.494 1.00 83.56 188 ARG A N 1
ATOM 1525 C CA . ARG A 1 188 ? 15.361 -15.406 -25.148 1.00 83.56 188 ARG A CA 1
ATOM 1526 C C . ARG A 1 188 ? 14.785 -14.258 -25.974 1.00 83.56 188 ARG A C 1
ATOM 1528 O O . ARG A 1 188 ? 15.149 -13.110 -25.739 1.00 83.56 188 ARG A O 1
ATOM 1535 N N . ILE A 1 189 ? 13.842 -14.552 -26.868 1.00 82.12 189 ILE A N 1
ATOM 1536 C CA . ILE A 1 189 ? 13.234 -13.538 -27.742 1.00 82.12 189 ILE A CA 1
ATOM 1537 C C . ILE A 1 189 ? 12.486 -12.489 -26.914 1.00 82.12 189 ILE A C 1
ATOM 1539 O O . ILE A 1 189 ? 12.649 -11.299 -27.156 1.00 82.12 189 ILE A O 1
ATOM 1543 N N . LEU A 1 190 ? 11.734 -12.905 -25.886 1.00 81.94 190 LEU A N 1
ATOM 1544 C CA . LEU A 1 190 ? 11.034 -11.964 -25.007 1.00 81.94 190 LEU A CA 1
ATOM 1545 C C . LEU A 1 190 ? 11.995 -11.067 -24.206 1.00 81.94 190 LEU A C 1
ATOM 1547 O O . LEU A 1 190 ? 11.669 -9.913 -23.936 1.00 81.94 190 LEU A O 1
ATOM 1551 N N . SER A 1 191 ? 13.180 -11.568 -23.843 1.00 78.19 191 SER A N 1
ATOM 1552 C CA . SER A 1 191 ? 14.188 -10.780 -23.122 1.00 78.19 191 SER A CA 1
ATOM 1553 C C . SER A 1 191 ? 14.944 -9.772 -23.996 1.00 78.19 191 SER A C 1
ATOM 1555 O O . SER A 1 191 ? 15.468 -8.795 -23.468 1.00 78.19 191 SER A O 1
ATOM 1557 N N . GLU A 1 192 ? 14.983 -9.999 -25.311 1.00 81.19 192 GLU A N 1
ATOM 1558 C CA . GLU A 1 192 ? 15.644 -9.139 -26.304 1.00 81.19 192 GLU A CA 1
ATOM 1559 C C . GLU A 1 192 ? 14.669 -8.162 -26.988 1.00 81.19 192 GLU A C 1
ATOM 1561 O O . GLU A 1 192 ? 15.089 -7.353 -27.816 1.00 81.19 192 GLU A O 1
ATOM 1566 N N . LEU A 1 193 ? 13.376 -8.211 -26.643 1.00 80.56 193 LEU A N 1
ATOM 1567 C CA . LEU A 1 193 ? 12.361 -7.307 -27.182 1.00 80.56 193 LEU A CA 1
ATOM 1568 C C . LEU A 1 193 ? 12.702 -5.843 -26.888 1.00 80.56 193 LEU A C 1
ATOM 1570 O O . LEU A 1 193 ? 12.978 -5.464 -25.748 1.00 80.56 193 LEU A O 1
ATOM 1574 N N . SER A 1 194 ? 12.605 -5.008 -27.922 1.00 77.19 194 SER A N 1
ATOM 1575 C CA . SER A 1 194 ? 12.657 -3.559 -27.762 1.00 77.19 194 SER A CA 1
ATOM 1576 C C . SER A 1 194 ? 11.341 -3.025 -27.181 1.00 77.19 194 SER A C 1
ATOM 1578 O O . SER A 1 194 ? 10.282 -3.640 -27.341 1.00 77.19 194 SER A O 1
ATOM 1580 N N . ASP A 1 195 ? 11.382 -1.851 -26.541 1.00 73.25 195 ASP A N 1
ATOM 1581 C CA . ASP A 1 195 ? 10.167 -1.195 -26.035 1.00 73.25 195 ASP A CA 1
ATOM 1582 C C . ASP A 1 195 ? 9.148 -0.943 -27.162 1.00 73.25 195 ASP A C 1
ATOM 1584 O O . ASP A 1 195 ? 7.958 -1.193 -26.983 1.00 73.25 195 ASP A O 1
ATOM 1588 N N . ALA A 1 196 ? 9.620 -0.553 -28.352 1.00 75.56 196 ALA A N 1
ATOM 1589 C CA . ALA A 1 196 ? 8.771 -0.302 -29.517 1.00 75.56 196 ALA A CA 1
ATOM 1590 C C . ALA A 1 196 ? 8.072 -1.570 -30.033 1.00 75.56 196 ALA A C 1
ATOM 1592 O O . ALA A 1 196 ? 6.932 -1.509 -30.492 1.00 75.56 196 ALA A O 1
ATOM 1593 N N . ASP A 1 197 ? 8.739 -2.723 -29.966 1.00 79.00 197 ASP A N 1
ATOM 1594 C CA . ASP A 1 197 ? 8.133 -3.992 -30.371 1.00 79.00 197 ASP A CA 1
ATOM 1595 C C . ASP A 1 197 ? 7.128 -4.481 -29.329 1.00 79.00 197 ASP A C 1
ATOM 1597 O O . ASP A 1 197 ? 6.071 -4.995 -29.689 1.00 79.00 197 ASP A O 1
ATOM 1601 N N . PHE A 1 198 ? 7.394 -4.253 -28.041 1.00 77.81 198 PHE A N 1
ATOM 1602 C CA . PHE A 1 198 ? 6.425 -4.553 -26.992 1.00 77.81 198 PHE A CA 1
ATOM 1603 C C . PHE A 1 198 ? 5.167 -3.685 -27.080 1.00 77.81 198 PHE A C 1
ATOM 1605 O O . PHE A 1 198 ? 4.061 -4.189 -26.879 1.00 77.81 198 PHE A O 1
ATOM 1612 N N . ASP A 1 199 ? 5.310 -2.400 -27.398 1.00 77.62 199 ASP A N 1
ATOM 1613 C CA . ASP A 1 199 ? 4.161 -1.508 -27.547 1.00 77.62 199 ASP A CA 1
ATOM 1614 C C . ASP A 1 199 ? 3.277 -1.951 -28.736 1.00 77.62 199 ASP A C 1
ATOM 1616 O O . ASP A 1 199 ? 2.055 -1.996 -28.606 1.00 77.62 199 ASP A O 1
ATOM 1620 N N . LYS A 1 200 ? 3.869 -2.451 -29.833 1.00 79.31 200 LYS A N 1
ATOM 1621 C CA . LYS A 1 200 ? 3.115 -3.109 -30.923 1.00 79.31 200 LYS A CA 1
ATOM 1622 C C . LYS A 1 200 ? 2.421 -4.398 -30.478 1.00 79.31 200 LYS A C 1
ATOM 1624 O O . LYS A 1 200 ? 1.288 -4.649 -30.876 1.00 79.31 200 LYS A O 1
ATOM 1629 N N . ILE A 1 201 ? 3.061 -5.222 -29.642 1.00 81.12 201 ILE A N 1
ATOM 1630 C CA . ILE A 1 201 ? 2.428 -6.433 -29.083 1.00 81.12 201 ILE A CA 1
ATOM 1631 C C . ILE A 1 201 ? 1.226 -6.056 -28.208 1.00 81.12 201 ILE A C 1
ATOM 1633 O O . ILE A 1 201 ? 0.221 -6.766 -28.218 1.00 81.12 201 ILE A O 1
ATOM 1637 N N . CYS A 1 202 ? 1.288 -4.936 -27.481 1.00 77.44 202 CYS A N 1
ATOM 1638 C CA . CYS A 1 202 ? 0.147 -4.434 -26.714 1.00 77.44 202 CYS A CA 1
ATOM 1639 C C . CYS A 1 202 ? -1.037 -4.056 -27.616 1.00 77.44 202 CYS A C 1
ATOM 1641 O O . CYS A 1 202 ? -2.182 -4.284 -27.230 1.00 77.44 202 CYS A O 1
ATOM 1643 N N . GLU A 1 203 ? -0.774 -3.520 -28.810 1.00 80.56 203 GLU A N 1
ATOM 1644 C CA . GLU A 1 203 ? -1.808 -3.175 -29.794 1.00 80.56 203 GLU A CA 1
ATOM 1645 C C . GLU A 1 203 ? -2.374 -4.409 -30.513 1.00 80.56 203 GLU A C 1
ATOM 1647 O O . GLU A 1 203 ? -3.588 -4.534 -30.673 1.00 80.56 203 GLU A O 1
ATOM 1652 N N . CYS A 1 204 ? -1.514 -5.341 -30.933 1.00 79.31 204 CYS A N 1
ATOM 1653 C CA . CYS A 1 204 ? -1.926 -6.549 -31.653 1.00 79.31 204 CYS A CA 1
ATOM 1654 C C . CYS A 1 204 ? -2.503 -7.637 -30.731 1.00 79.31 204 CYS A C 1
ATOM 1656 O O . CYS A 1 204 ? -3.278 -8.482 -31.177 1.00 79.31 204 CYS A O 1
ATOM 1658 N N . GLY A 1 205 ? -2.125 -7.638 -29.451 1.00 81.19 205 GLY A N 1
ATOM 1659 C CA . GLY A 1 205 ? -2.541 -8.609 -28.435 1.00 81.19 205 GLY A CA 1
ATOM 1660 C C . GLY A 1 205 ? -1.767 -9.933 -28.444 1.00 81.19 205 GLY A C 1
ATOM 1661 O O . GLY A 1 205 ? -2.020 -10.790 -27.592 1.00 81.19 205 GLY A O 1
ATOM 1662 N N . TYR A 1 206 ? -0.833 -10.125 -29.379 1.00 82.00 206 TYR A N 1
ATOM 1663 C CA . TYR A 1 206 ? -0.040 -11.347 -29.505 1.00 82.00 206 TYR A CA 1
ATOM 1664 C C . TYR A 1 206 ? 1.324 -11.109 -30.167 1.00 82.00 206 TYR A C 1
ATOM 1666 O O . TYR A 1 206 ? 1.523 -10.128 -30.881 1.00 82.00 206 TYR A O 1
ATOM 1674 N N . LEU A 1 207 ? 2.246 -12.047 -29.944 1.00 82.19 207 LEU A N 1
ATOM 1675 C CA . LEU A 1 207 ? 3.534 -12.164 -30.624 1.00 82.19 207 LEU A CA 1
ATOM 1676 C C . LEU A 1 207 ? 3.585 -13.497 -31.375 1.00 82.19 207 LEU A C 1
ATOM 1678 O O . LEU A 1 207 ? 3.426 -14.561 -30.769 1.00 82.19 207 LEU A O 1
ATOM 1682 N N . ASP A 1 208 ? 3.818 -13.432 -32.684 1.00 80.81 208 ASP A N 1
ATOM 1683 C CA . ASP A 1 208 ? 4.066 -14.616 -33.505 1.00 80.81 208 ASP A CA 1
ATOM 1684 C C . ASP A 1 208 ? 5.554 -14.993 -33.432 1.00 80.81 208 ASP A C 1
ATOM 1686 O O . ASP A 1 208 ? 6.443 -14.158 -33.609 1.00 80.81 208 ASP A O 1
ATOM 1690 N N . MET A 1 209 ? 5.819 -16.266 -33.147 1.00 75.81 209 MET A N 1
ATOM 1691 C CA . MET A 1 209 ? 7.152 -16.829 -32.948 1.00 75.81 209 MET A CA 1
ATOM 1692 C C . MET A 1 209 ? 7.473 -17.860 -34.040 1.00 75.81 209 MET A C 1
ATOM 1694 O O . MET A 1 209 ? 6.556 -18.467 -34.603 1.00 75.81 209 MET A O 1
ATOM 1698 N N . PRO A 1 210 ? 8.764 -18.116 -34.330 1.00 71.00 210 PRO A N 1
ATOM 1699 C CA . PRO A 1 210 ? 9.159 -19.145 -35.288 1.00 71.00 210 PRO A CA 1
ATOM 1700 C C . PRO A 1 210 ? 8.545 -20.511 -34.931 1.00 71.00 210 PRO A C 1
ATOM 1702 O O . PRO A 1 210 ? 8.699 -20.978 -33.803 1.00 71.00 210 PRO A O 1
ATOM 1705 N N . GLY A 1 211 ? 7.867 -21.149 -35.893 1.00 66.56 211 GLY A N 1
ATOM 1706 C CA . GLY A 1 211 ? 7.215 -22.456 -35.715 1.00 66.56 211 GLY A CA 1
ATOM 1707 C C . GLY A 1 211 ? 5.699 -22.425 -35.465 1.00 66.56 211 GLY A C 1
ATOM 1708 O O . GLY A 1 211 ? 5.199 -23.325 -34.796 1.00 66.56 211 GLY A O 1
ATOM 1709 N N . ASP A 1 212 ? 4.978 -21.414 -35.971 1.00 71.12 212 ASP A N 1
ATOM 1710 C CA . ASP A 1 212 ? 3.517 -21.223 -35.813 1.00 71.12 212 ASP A CA 1
ATOM 1711 C C . ASP A 1 212 ? 3.039 -21.119 -34.351 1.00 71.12 212 ASP A C 1
ATOM 1713 O O . ASP A 1 212 ? 1.881 -21.385 -34.015 1.00 71.12 212 ASP A O 1
ATOM 1717 N N . ILE A 1 213 ? 3.932 -20.700 -33.452 1.00 76.38 213 ILE A N 1
ATOM 1718 C CA . ILE A 1 213 ? 3.608 -20.500 -32.041 1.00 76.38 213 ILE A CA 1
ATOM 1719 C C . ILE A 1 213 ? 3.174 -19.052 -31.842 1.00 76.38 213 ILE A C 1
ATOM 1721 O O . ILE A 1 213 ? 3.939 -18.123 -32.090 1.00 76.38 213 ILE A O 1
ATOM 1725 N N . ARG A 1 214 ? 1.960 -18.862 -31.326 1.00 80.88 214 ARG A N 1
ATOM 1726 C CA . ARG A 1 214 ? 1.440 -17.551 -30.934 1.00 80.88 214 ARG A CA 1
ATOM 1727 C C . ARG A 1 214 ? 1.424 -17.420 -29.418 1.00 80.88 214 ARG A C 1
ATOM 1729 O O . ARG A 1 214 ? 0.746 -18.202 -28.747 1.00 80.88 214 ARG A O 1
ATOM 1736 N N . VAL A 1 215 ? 2.148 -16.427 -28.906 1.00 80.12 215 VAL A N 1
ATOM 1737 C CA . VAL A 1 215 ? 2.157 -16.056 -27.486 1.00 80.12 215 VAL A CA 1
ATOM 1738 C C . VAL A 1 215 ? 1.211 -14.881 -27.294 1.00 80.12 215 VAL A C 1
ATOM 1740 O O . VAL A 1 215 ? 1.382 -13.836 -27.920 1.00 80.12 215 VAL A O 1
ATOM 1743 N N . LEU A 1 216 ? 0.201 -15.050 -26.450 1.00 82.12 216 LEU A N 1
ATOM 1744 C CA . LEU A 1 216 ? -0.758 -13.989 -26.152 1.00 82.12 216 LEU A CA 1
ATOM 1745 C C . LEU A 1 216 ? -0.186 -13.006 -25.123 1.00 82.12 216 LEU A C 1
ATOM 1747 O O . LEU A 1 216 ? 0.655 -13.371 -24.302 1.00 82.12 216 LEU A O 1
ATOM 1751 N N . LEU A 1 217 ? -0.669 -11.761 -25.122 1.00 79.50 217 LEU A N 1
ATOM 1752 C CA . LEU A 1 217 ? -0.253 -10.751 -24.140 1.00 79.50 217 LEU A CA 1
ATOM 1753 C C . LEU A 1 217 ? -0.508 -11.205 -22.690 1.00 79.50 217 LEU A C 1
ATOM 1755 O O . LEU A 1 217 ? 0.278 -10.906 -21.795 1.00 79.50 217 LEU A O 1
ATOM 1759 N N . ASP A 1 218 ? -1.580 -11.964 -22.450 1.00 81.56 218 ASP A N 1
ATOM 1760 C CA . ASP A 1 218 ? -1.913 -12.488 -21.123 1.00 81.56 218 ASP A CA 1
ATOM 1761 C C . ASP A 1 218 ? -0.994 -13.640 -20.675 1.00 81.56 218 ASP A C 1
ATOM 1763 O O . ASP A 1 218 ? -1.006 -14.019 -19.502 1.00 81.56 218 ASP A O 1
ATOM 1767 N N . GLU A 1 219 ? -0.208 -14.198 -21.594 1.00 80.75 219 GLU A N 1
ATOM 1768 C CA . GLU A 1 219 ? 0.826 -15.204 -21.352 1.00 80.75 219 GLU A CA 1
ATOM 1769 C C . GLU A 1 219 ? 2.208 -14.569 -21.114 1.00 80.75 219 GLU A C 1
ATOM 1771 O O . GLU A 1 219 ? 3.207 -15.278 -20.970 1.00 80.75 219 GLU A O 1
ATOM 1776 N N . MET A 1 220 ? 2.278 -13.237 -21.040 1.00 81.00 220 MET A N 1
ATOM 1777 C CA . MET A 1 220 ? 3.494 -12.473 -20.778 1.00 81.00 220 MET A CA 1
ATOM 1778 C C . MET A 1 220 ? 3.427 -11.763 -19.422 1.00 81.00 220 MET A C 1
ATOM 1780 O O . MET A 1 220 ? 2.374 -11.349 -18.943 1.00 81.00 220 MET A O 1
ATOM 1784 N N . SER A 1 221 ? 4.591 -11.585 -18.805 1.00 76.31 221 SER A N 1
ATOM 1785 C CA . SER A 1 221 ? 4.783 -10.813 -17.580 1.00 76.31 221 SER A CA 1
ATOM 1786 C C . SER A 1 221 ? 5.862 -9.760 -17.804 1.00 76.31 221 SER A C 1
ATOM 1788 O O . SER A 1 221 ? 6.920 -10.049 -18.361 1.00 76.31 221 SER A O 1
ATOM 1790 N N . VAL A 1 222 ? 5.600 -8.524 -17.390 1.00 79.31 222 VAL A N 1
ATOM 1791 C CA . VAL A 1 222 ? 6.559 -7.423 -17.525 1.00 79.31 222 VAL A CA 1
ATOM 1792 C C . VAL A 1 222 ? 7.348 -7.290 -16.230 1.00 79.31 222 VAL A C 1
ATOM 1794 O O . VAL A 1 222 ? 6.781 -7.262 -15.140 1.00 79.31 222 VAL A O 1
ATOM 1797 N N . SER A 1 223 ? 8.665 -7.198 -16.355 1.00 76.88 223 SER A N 1
ATOM 1798 C CA . SER A 1 223 ? 9.580 -6.883 -15.264 1.00 76.88 223 SER A CA 1
ATOM 1799 C C . SER A 1 223 ? 10.477 -5.715 -15.647 1.00 76.88 223 SER A C 1
ATOM 1801 O O . SER A 1 223 ? 10.683 -5.460 -16.829 1.00 76.88 223 SER A O 1
ATOM 1803 N N . TYR A 1 224 ? 11.011 -5.003 -14.661 1.00 80.94 224 TYR A N 1
ATOM 1804 C CA . TYR A 1 224 ? 11.945 -3.902 -14.894 1.00 80.94 224 TYR A CA 1
ATOM 1805 C C . TYR A 1 224 ? 13.290 -4.229 -14.257 1.00 80.94 224 TYR A C 1
ATOM 1807 O O . TYR A 1 224 ? 13.342 -4.777 -13.151 1.00 80.94 224 TYR A O 1
ATOM 1815 N N . GLN A 1 225 ? 14.373 -3.915 -14.963 1.00 78.00 225 GLN A N 1
ATOM 1816 C CA . GLN A 1 225 ? 15.742 -4.068 -14.480 1.00 78.00 225 GLN A CA 1
ATOM 1817 C C . GLN A 1 225 ? 16.557 -2.823 -14.816 1.00 78.00 225 GLN A C 1
ATOM 1819 O O . GLN A 1 225 ? 16.322 -2.169 -15.831 1.00 78.00 225 GLN A O 1
ATOM 1824 N N . LEU A 1 226 ? 17.521 -2.505 -13.956 1.00 78.56 226 LEU A N 1
ATOM 1825 C CA . LEU A 1 226 ? 18.498 -1.466 -14.242 1.00 78.56 226 LEU A CA 1
ATOM 1826 C C . LEU A 1 226 ? 19.460 -1.979 -15.323 1.00 78.56 226 LEU A C 1
ATOM 1828 O O . LEU A 1 226 ? 19.913 -3.124 -15.263 1.00 78.56 226 LEU A O 1
ATOM 1832 N N . GLY A 1 227 ? 19.729 -1.158 -16.336 1.00 66.25 227 GLY A N 1
ATOM 1833 C CA . GLY A 1 227 ? 20.701 -1.460 -17.378 1.00 66.25 227 GLY A CA 1
ATOM 1834 C C . GLY A 1 227 ? 22.111 -1.599 -16.804 1.00 66.25 227 GLY A C 1
ATOM 1835 O O . GLY A 1 227 ? 22.442 -0.994 -15.788 1.00 66.25 227 GLY A O 1
ATOM 1836 N N . SER A 1 228 ? 22.948 -2.399 -17.464 1.00 55.03 228 SER A N 1
ATOM 1837 C CA . SER A 1 228 ? 24.355 -2.582 -17.102 1.00 55.03 228 SER A CA 1
ATOM 1838 C C . SER A 1 228 ? 25.130 -1.276 -17.316 1.00 55.03 228 SER A C 1
ATOM 1840 O O . SER A 1 228 ? 25.561 -0.972 -18.425 1.00 55.03 228 SER A O 1
ATOM 1842 N N . GLY A 1 229 ? 25.257 -0.491 -16.255 1.00 52.25 229 GLY A N 1
ATOM 1843 C CA . GLY A 1 229 ? 26.073 0.713 -16.144 1.00 52.25 229 GLY A CA 1
ATOM 1844 C C . GLY A 1 229 ? 26.354 0.956 -14.663 1.00 52.25 229 GLY A C 1
ATOM 1845 O O . GLY A 1 229 ? 25.531 0.568 -13.835 1.00 52.25 229 GLY A O 1
ATOM 1846 N N . ASP A 1 230 ? 27.517 1.519 -14.339 1.00 47.34 230 ASP A N 1
ATOM 1847 C CA . ASP A 1 230 ? 28.037 1.731 -12.979 1.00 47.34 230 ASP A CA 1
ATOM 1848 C C . ASP A 1 230 ? 27.144 2.664 -12.136 1.00 47.34 230 ASP A C 1
ATOM 1850 O O . ASP A 1 230 ? 27.477 3.815 -11.879 1.00 47.34 230 ASP A O 1
ATOM 1854 N N . MET A 1 231 ? 25.990 2.163 -11.701 1.00 57.84 231 MET A N 1
ATOM 1855 C CA . MET A 1 231 ? 25.061 2.823 -10.784 1.00 57.84 231 MET A CA 1
ATOM 1856 C C . MET A 1 231 ? 24.824 1.906 -9.570 1.00 57.84 231 MET A C 1
ATOM 1858 O O . MET A 1 231 ? 23.696 1.459 -9.351 1.00 57.84 231 MET A O 1
ATOM 1862 N N . PRO A 1 232 ? 25.881 1.558 -8.801 1.00 58.75 232 PRO A N 1
ATOM 1863 C CA . PRO A 1 232 ? 25.800 0.607 -7.683 1.00 58.75 232 PRO A CA 1
ATOM 1864 C C . PRO A 1 232 ? 24.851 1.064 -6.564 1.00 58.75 232 PRO A C 1
ATOM 1866 O O . PRO A 1 232 ? 24.386 0.247 -5.771 1.00 58.75 232 PRO A O 1
ATOM 1869 N N . GLU A 1 233 ? 24.544 2.358 -6.534 1.00 72.12 233 GLU A N 1
ATOM 1870 C CA . GLU A 1 233 ? 23.726 3.035 -5.529 1.00 72.12 233 GLU A CA 1
ATOM 1871 C C . GLU A 1 233 ? 22.222 3.009 -5.855 1.00 72.12 233 GLU A C 1
ATOM 1873 O O . GLU A 1 233 ? 21.392 3.314 -5.007 1.00 72.12 233 GLU A O 1
ATOM 1878 N N . TYR A 1 234 ? 21.813 2.563 -7.045 1.00 81.75 234 TYR A N 1
ATOM 1879 C CA . TYR A 1 234 ? 20.403 2.566 -7.435 1.00 81.75 234 TYR A CA 1
ATOM 1880 C C . TYR A 1 234 ? 19.7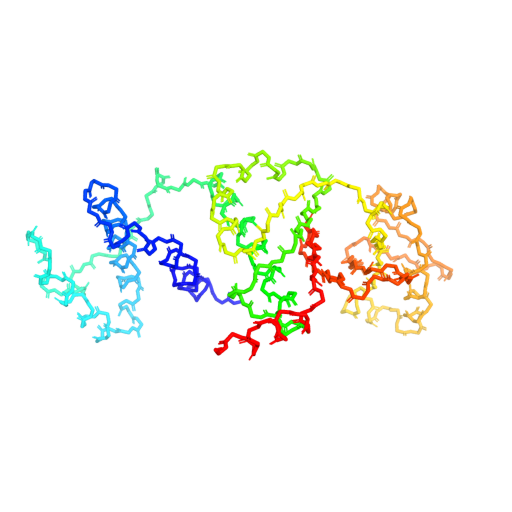57 1.194 -7.298 1.00 81.75 234 TYR A C 1
ATOM 1882 O O . TYR A 1 234 ? 20.309 0.165 -7.690 1.00 81.75 234 TYR A O 1
ATOM 1890 N N . SER A 1 235 ? 18.524 1.164 -6.794 1.00 85.62 235 SER A N 1
ATOM 1891 C CA . SER A 1 235 ? 17.767 -0.082 -6.687 1.00 85.62 235 SER A CA 1
ATOM 1892 C C . SER A 1 235 ? 16.299 0.104 -7.037 1.00 85.62 235 SER A C 1
ATOM 1894 O O . SER A 1 235 ? 15.686 1.123 -6.724 1.00 85.62 235 SER A O 1
ATOM 1896 N N . ILE A 1 236 ? 15.746 -0.898 -7.725 1.00 88.81 236 ILE A N 1
ATOM 1897 C CA . ILE A 1 236 ? 14.443 -0.830 -8.388 1.00 88.81 236 ILE A CA 1
ATOM 1898 C C . ILE A 1 236 ? 13.466 -1.869 -7.835 1.00 88.81 236 ILE A C 1
ATOM 1900 O O . ILE A 1 236 ? 13.811 -3.033 -7.582 1.00 88.81 236 ILE A O 1
ATOM 1904 N N . ALA A 1 237 ? 12.212 -1.465 -7.694 1.00 89.25 237 ALA A N 1
ATOM 1905 C CA . ALA A 1 237 ? 11.075 -2.348 -7.492 1.00 89.25 237 ALA A CA 1
ATOM 1906 C C . ALA A 1 237 ? 9.895 -1.851 -8.324 1.00 89.25 237 ALA A C 1
ATOM 1908 O O . ALA A 1 237 ? 9.845 -0.694 -8.728 1.00 89.25 237 ALA A O 1
ATOM 1909 N N . PHE A 1 238 ? 8.954 -2.735 -8.622 1.00 88.00 238 PHE A N 1
ATOM 1910 C CA . PHE A 1 238 ? 7.808 -2.393 -9.450 1.00 88.00 238 PHE A CA 1
ATOM 1911 C C . PHE A 1 238 ? 6.581 -3.186 -9.025 1.00 88.00 238 PHE A C 1
ATOM 1913 O O . PHE A 1 238 ? 6.697 -4.314 -8.544 1.00 88.00 238 PHE A O 1
ATOM 1920 N N . ASP A 1 239 ? 5.416 -2.594 -9.247 1.00 84.56 239 ASP A N 1
ATOM 1921 C CA . ASP A 1 239 ? 4.123 -3.249 -9.116 1.00 84.56 239 ASP A CA 1
ATOM 1922 C C . ASP A 1 239 ? 3.197 -2.745 -10.223 1.00 84.56 239 ASP A C 1
ATOM 1924 O O . ASP A 1 239 ? 2.917 -1.552 -10.304 1.00 84.56 239 ASP A O 1
ATOM 1928 N N . ASN A 1 240 ? 2.731 -3.661 -11.075 1.00 72.31 240 ASN A N 1
ATOM 1929 C CA . ASN A 1 240 ? 1.803 -3.434 -12.190 1.00 72.31 240 ASN A CA 1
ATOM 1930 C C . ASN A 1 240 ? 2.103 -2.199 -13.072 1.00 72.31 240 ASN A C 1
ATOM 1932 O O . ASN A 1 240 ? 2.709 -2.334 -14.136 1.00 72.31 240 ASN A O 1
ATOM 1936 N N . TYR A 1 241 ? 1.642 -1.013 -12.660 1.00 78.50 241 TYR A N 1
ATOM 1937 C CA . TYR A 1 241 ? 1.740 0.260 -13.386 1.00 78.50 241 TYR A CA 1
ATOM 1938 C C . TYR A 1 241 ? 2.771 1.237 -12.802 1.00 78.50 241 TYR A C 1
ATOM 1940 O O . TYR A 1 241 ? 3.078 2.225 -13.466 1.00 78.50 241 TYR A O 1
ATOM 1948 N N . VAL A 1 242 ? 3.324 0.968 -11.614 1.00 87.00 242 VAL A N 1
ATOM 1949 C CA . VAL A 1 242 ? 4.293 1.843 -10.939 1.00 87.00 242 VAL A CA 1
ATOM 1950 C C . VAL A 1 242 ? 5.656 1.176 -10.866 1.00 87.00 242 VAL A C 1
ATOM 1952 O O . VAL A 1 242 ? 5.782 0.019 -10.457 1.00 87.00 242 VAL A O 1
ATOM 1955 N N . VAL A 1 243 ? 6.692 1.932 -11.213 1.00 88.69 243 VAL A N 1
ATOM 1956 C CA . VAL A 1 243 ? 8.086 1.551 -10.983 1.00 88.69 243 VAL A CA 1
ATOM 1957 C C . VAL A 1 243 ? 8.705 2.548 -10.016 1.00 88.69 243 VAL A C 1
ATOM 1959 O O . VAL A 1 243 ? 8.580 3.755 -10.191 1.00 88.69 243 VAL A O 1
ATOM 1962 N N . LEU A 1 244 ? 9.352 2.035 -8.976 1.00 91.31 244 LEU A N 1
ATOM 1963 C CA . LEU A 1 244 ? 10.039 2.819 -7.966 1.00 91.31 244 LEU A CA 1
ATOM 1964 C C . LEU A 1 244 ? 11.541 2.578 -8.083 1.00 91.31 244 LEU A C 1
ATOM 1966 O O . LEU A 1 244 ? 11.992 1.431 -8.057 1.00 91.31 244 LEU A O 1
ATOM 1970 N N . LEU A 1 245 ? 12.305 3.660 -8.167 1.00 90.50 245 LEU A N 1
ATOM 1971 C CA . LEU A 1 245 ? 13.761 3.644 -8.137 1.00 90.50 245 LEU A CA 1
ATOM 1972 C C . LEU A 1 245 ? 14.225 4.471 -6.936 1.00 90.50 245 LEU A C 1
ATOM 1974 O O . LEU A 1 245 ? 13.840 5.632 -6.803 1.00 90.50 245 LEU A O 1
ATOM 1978 N N . LEU A 1 246 ? 15.032 3.874 -6.062 1.00 89.00 246 LEU A N 1
ATOM 1979 C CA . LEU A 1 246 ? 15.676 4.586 -4.960 1.00 89.00 246 LEU A CA 1
ATOM 1980 C C . LEU A 1 246 ? 17.143 4.823 -5.285 1.00 89.00 246 LEU A C 1
ATOM 1982 O O . LEU A 1 246 ? 17.834 3.889 -5.690 1.00 89.00 246 LEU A O 1
ATOM 1986 N N . ASP A 1 247 ? 17.571 6.058 -5.056 1.00 87.31 247 ASP A N 1
ATOM 1987 C CA . ASP A 1 247 ? 18.959 6.496 -5.045 1.00 87.31 247 ASP A CA 1
ATOM 1988 C C . ASP A 1 247 ? 19.512 6.349 -3.621 1.00 87.31 247 ASP A C 1
ATOM 1990 O O . ASP A 1 247 ? 19.186 7.120 -2.704 1.00 87.31 247 ASP A O 1
ATOM 1994 N N . LEU A 1 248 ? 20.235 5.257 -3.403 1.00 75.75 248 LEU A N 1
ATOM 1995 C CA . LEU A 1 248 ? 20.786 4.866 -2.118 1.00 75.75 248 LEU A CA 1
ATOM 1996 C C . LEU A 1 248 ? 22.207 5.411 -2.040 1.00 75.75 248 LEU A C 1
ATOM 1998 O O . LEU A 1 248 ? 23.138 4.725 -2.444 1.00 75.75 248 LEU A O 1
ATOM 2002 N N . LEU A 1 249 ? 22.349 6.610 -1.467 1.00 67.75 249 LEU A N 1
ATOM 2003 C CA . LEU A 1 249 ? 23.634 7.158 -1.016 1.00 67.75 249 LEU A CA 1
ATOM 2004 C C . LEU A 1 249 ? 24.535 6.053 -0.471 1.00 67.75 249 LEU A C 1
ATOM 2006 O O . LEU A 1 249 ? 24.051 5.225 0.310 1.00 67.75 249 LEU A O 1
ATOM 2010 N N . ASP A 1 250 ? 25.821 6.095 -0.822 1.00 62.72 250 ASP A N 1
ATOM 2011 C CA . ASP A 1 250 ? 26.845 5.168 -0.341 1.00 62.72 250 ASP A CA 1
ATOM 2012 C C . ASP A 1 250 ? 26.790 5.036 1.197 1.00 62.72 250 ASP A C 1
ATOM 2014 O O . ASP A 1 250 ? 27.318 5.845 1.970 1.00 62.72 250 ASP A O 1
ATOM 2018 N N . TRP A 1 251 ? 26.040 4.031 1.657 1.00 56.06 251 TRP A N 1
ATOM 2019 C CA . TRP A 1 251 ? 25.575 3.889 3.039 1.00 56.06 251 TRP A CA 1
ATOM 2020 C C . TRP A 1 251 ? 26.751 3.760 4.020 1.00 56.06 251 TRP A C 1
ATOM 2022 O O . TRP A 1 251 ? 26.663 4.191 5.175 1.00 56.06 251 TRP A O 1
ATOM 2032 N N . GLY A 1 252 ? 27.890 3.254 3.531 1.00 55.44 252 GLY A N 1
ATOM 2033 C CA . GLY A 1 252 ? 29.146 3.182 4.277 1.00 55.44 252 GLY A CA 1
ATOM 2034 C C . GLY A 1 252 ? 29.647 4.548 4.762 1.00 55.44 252 GLY A C 1
ATOM 2035 O O . GLY A 1 252 ? 30.247 4.635 5.834 1.00 55.44 252 GLY A O 1
ATOM 2036 N N . CYS A 1 253 ? 29.337 5.638 4.054 1.00 53.41 253 CYS A N 1
ATOM 2037 C CA . CYS A 1 253 ? 29.715 6.988 4.471 1.00 53.41 253 CYS A CA 1
ATOM 2038 C C . CYS A 1 253 ? 28.940 7.460 5.716 1.00 53.41 253 CYS A C 1
ATOM 2040 O O . CYS A 1 253 ? 29.512 8.121 6.586 1.00 53.41 253 CYS A O 1
ATOM 2042 N N . TYR A 1 254 ? 27.664 7.085 5.864 1.00 57.44 254 TYR A N 1
ATOM 2043 C CA . TYR A 1 254 ? 26.866 7.430 7.049 1.00 57.44 254 TYR A CA 1
ATOM 2044 C C . TYR A 1 254 ? 27.240 6.602 8.279 1.00 57.44 254 TYR A C 1
ATOM 2046 O O . TYR A 1 254 ? 27.193 7.118 9.397 1.00 57.44 254 TYR A O 1
ATOM 2054 N N . GLU A 1 255 ? 27.633 5.342 8.094 1.00 52.59 255 GLU A N 1
ATOM 2055 C CA . GLU A 1 255 ? 28.140 4.506 9.185 1.00 52.59 255 GLU A CA 1
ATOM 2056 C C . GLU A 1 255 ? 29.460 5.073 9.741 1.00 52.59 255 GLU A C 1
ATOM 2058 O O . GLU A 1 255 ? 29.618 5.183 10.956 1.00 52.59 255 GLU A O 1
ATOM 2063 N N . MET A 1 256 ? 30.346 5.577 8.872 1.00 48.81 256 MET A N 1
ATOM 2064 C CA . MET A 1 256 ? 31.564 6.287 9.288 1.00 48.81 256 MET A CA 1
ATOM 2065 C C . MET A 1 256 ? 31.277 7.614 10.013 1.00 48.81 256 MET A C 1
ATOM 2067 O O . MET A 1 256 ? 31.918 7.908 11.023 1.00 48.81 256 MET A O 1
ATOM 2071 N N . LEU A 1 257 ? 30.288 8.395 9.565 1.00 50.03 257 LEU A N 1
ATOM 2072 C CA . LEU A 1 257 ? 29.883 9.639 10.241 1.00 50.03 257 LEU A CA 1
ATOM 2073 C C . LEU A 1 257 ? 29.184 9.392 11.589 1.00 50.03 257 LEU A C 1
ATOM 2075 O O . LEU A 1 257 ? 29.337 10.189 12.511 1.00 50.03 257 LEU A O 1
ATOM 2079 N N . ALA A 1 258 ? 28.444 8.289 11.733 1.00 50.28 258 ALA A N 1
ATOM 2080 C CA . ALA A 1 258 ? 27.779 7.924 12.985 1.00 50.28 258 ALA A CA 1
ATOM 2081 C C . ALA A 1 258 ? 28.748 7.367 14.045 1.00 50.28 258 ALA A C 1
ATOM 2083 O O . ALA A 1 258 ? 28.477 7.495 15.237 1.00 50.28 258 ALA A O 1
ATOM 2084 N N . VAL A 1 259 ? 29.871 6.768 13.631 1.00 49.38 259 VAL A N 1
ATOM 2085 C CA . VAL A 1 259 ? 30.919 6.259 14.538 1.00 49.38 259 VAL A CA 1
ATOM 2086 C C . VAL A 1 259 ? 31.935 7.352 14.917 1.00 49.38 259 VAL A C 1
ATOM 2088 O O . VAL A 1 259 ? 32.546 7.273 15.979 1.00 49.38 259 VAL A O 1
ATOM 2091 N N . GLY A 1 260 ? 32.082 8.407 14.107 1.00 43.28 260 GLY A N 1
ATOM 2092 C CA . GLY A 1 260 ? 32.991 9.535 14.363 1.00 43.28 260 GLY A CA 1
ATOM 2093 C C . GLY A 1 260 ? 32.469 10.627 15.309 1.00 43.28 260 GLY A C 1
ATOM 2094 O O . GLY A 1 260 ? 33.168 11.613 15.526 1.00 43.28 260 GLY A O 1
ATOM 2095 N N . GLY A 1 261 ? 31.256 10.484 15.851 1.00 41.03 261 GLY A N 1
ATOM 2096 C CA . GLY A 1 261 ? 30.672 11.407 16.827 1.00 41.03 261 GLY A CA 1
ATOM 2097 C C . GLY A 1 261 ? 30.798 10.891 18.261 1.00 41.03 261 GLY A C 1
ATOM 2098 O O . GLY A 1 261 ? 29.809 10.414 18.817 1.00 41.03 261 GLY A O 1
ATOM 2099 N N . VAL A 1 262 ? 32.001 10.985 18.837 1.00 37.34 262 VAL A N 1
ATOM 2100 C CA . VAL A 1 262 ? 32.269 10.886 20.287 1.00 37.34 262 VAL A CA 1
ATOM 2101 C C . VAL A 1 262 ? 32.835 12.212 20.766 1.00 37.34 262 VAL A C 1
ATOM 2103 O O . VAL A 1 262 ? 33.751 12.724 20.085 1.00 37.34 262 VAL A O 1
#

Organism: NCBI:txid2607531

pLDDT: mean 83.9, std 11.24, range [37.34, 96.56]

Sequence (262 aa):
MPKFLKHVTILTNVYIRLSRGRLKGKGEDSRVALTVLLTVVMTTIRLFAPFAPFFTEFIFQELNKMMMGECPESIHHTLLPRPIGSLIDAGTEVVVSDMITILDLSRQIRTRMNVPLKYPVEKTYIIDKQGRLEERLRPLMHYIHQEVNSFDIVFTQDFTSLNIRRIVKPDYRKLGPRCRSCLPDITRILSELSDADFDKICECGYLDMPGDIRVLLDEMSVSYQLGSGDMPEYSIAFDNYVVLLLDLLDWGCYEMLAVGGV

Radius of gyration: 24.28 Å; chains: 1; bounding box: 59×47×66 Å